Protein AF-A0A086L6U1-F1 (afdb_monomer_lite)

Structure (mmCIF, N/CA/C/O backbone):
data_AF-A0A086L6U1-F1
#
_entry.id   AF-A0A086L6U1-F1
#
loop_
_atom_site.group_PDB
_atom_site.id
_atom_site.type_symbol
_atom_site.label_atom_id
_atom_site.label_alt_id
_atom_site.label_comp_id
_atom_site.label_asym_id
_atom_site.label_entity_id
_atom_site.label_seq_id
_atom_site.pdbx_PDB_ins_code
_atom_site.Cartn_x
_atom_site.Cartn_y
_atom_site.Cartn_z
_atom_site.occupancy
_atom_site.B_iso_or_equiv
_atom_site.auth_seq_id
_atom_site.auth_comp_id
_atom_site.auth_asym_id
_atom_site.auth_atom_id
_atom_site.pdbx_PDB_model_num
ATOM 1 N N . MET A 1 1 ? 31.698 49.618 22.275 1.00 38.78 1 MET A N 1
ATOM 2 C CA . MET A 1 1 ? 30.997 48.489 22.922 1.00 38.78 1 MET A CA 1
ATOM 3 C C . MET A 1 1 ? 30.123 47.826 21.874 1.00 38.78 1 MET A C 1
ATOM 5 O O . MET A 1 1 ? 29.321 48.513 21.264 1.00 38.78 1 MET A O 1
ATOM 9 N N . GLY A 1 2 ? 30.351 46.544 21.606 1.00 38.41 2 GLY A N 1
ATOM 10 C CA . GLY A 1 2 ? 29.666 45.777 20.565 1.00 38.41 2 GLY A CA 1
ATOM 11 C C . GLY A 1 2 ? 30.247 44.368 20.535 1.00 38.41 2 GLY A C 1
ATOM 12 O O . GLY A 1 2 ? 31.171 44.083 19.782 1.00 38.41 2 GLY A O 1
ATOM 13 N N . SER A 1 3 ? 29.790 43.545 21.470 1.00 35.28 3 SER A N 1
ATOM 14 C CA . SER A 1 3 ? 30.219 42.175 21.739 1.00 35.28 3 SER A CA 1
ATOM 15 C C . SER A 1 3 ? 29.666 41.192 20.701 1.00 35.28 3 SER A C 1
ATOM 17 O O . SER A 1 3 ? 28.462 41.126 20.473 1.00 35.28 3 SER A O 1
ATOM 19 N N . ALA A 1 4 ? 30.554 40.383 20.118 1.00 45.59 4 ALA A N 1
ATOM 20 C CA . ALA A 1 4 ? 30.213 39.107 19.481 1.00 45.59 4 ALA A CA 1
ATOM 21 C C . ALA A 1 4 ? 29.999 38.021 20.570 1.00 45.59 4 ALA A C 1
ATOM 23 O O . ALA A 1 4 ? 30.433 38.226 21.708 1.00 45.59 4 ALA A O 1
ATOM 24 N N . PRO A 1 5 ? 29.390 36.854 20.259 1.00 47.00 5 PRO A N 1
ATOM 25 C CA . PRO A 1 5 ? 30.203 35.817 19.622 1.00 47.00 5 PRO A CA 1
ATOM 26 C C . PRO A 1 5 ? 29.467 34.943 18.589 1.00 47.00 5 PRO A C 1
ATOM 28 O O . PRO A 1 5 ? 28.533 34.200 18.889 1.00 47.00 5 PRO A O 1
ATOM 31 N N . ALA A 1 6 ? 30.025 34.919 17.379 1.00 50.59 6 ALA A N 1
ATOM 32 C CA . ALA A 1 6 ? 29.904 33.817 16.435 1.00 50.59 6 ALA A CA 1
ATOM 33 C C . ALA A 1 6 ? 30.872 32.691 16.848 1.00 50.59 6 ALA A C 1
ATOM 35 O O . ALA A 1 6 ? 32.023 32.663 16.421 1.00 50.59 6 ALA A O 1
ATOM 36 N N . ALA A 1 7 ? 30.435 31.775 17.715 1.00 48.81 7 ALA A N 1
ATOM 37 C CA . ALA A 1 7 ? 31.243 30.619 18.119 1.00 48.81 7 ALA A CA 1
ATOM 38 C C . ALA A 1 7 ? 30.378 29.469 18.660 1.00 48.81 7 ALA A C 1
ATOM 40 O O . ALA A 1 7 ? 30.454 29.119 19.833 1.00 48.81 7 ALA A O 1
ATOM 41 N N . ARG A 1 8 ? 29.531 28.858 17.821 1.00 43.22 8 ARG A N 1
ATOM 42 C CA . ARG A 1 8 ? 28.857 27.600 18.210 1.00 43.22 8 ARG A CA 1
ATOM 43 C C . ARG A 1 8 ? 28.633 26.578 17.099 1.00 43.22 8 ARG A C 1
ATOM 45 O O . ARG A 1 8 ? 27.903 25.621 17.304 1.00 43.22 8 ARG A O 1
ATOM 52 N N . ASN A 1 9 ? 29.300 26.727 15.951 1.00 47.03 9 ASN A N 1
ATOM 53 C CA . ASN A 1 9 ? 29.042 25.877 14.780 1.00 47.03 9 ASN A CA 1
ATOM 54 C C . ASN A 1 9 ? 30.293 25.204 14.176 1.00 47.03 9 ASN A C 1
ATOM 56 O O . ASN A 1 9 ? 30.369 24.964 12.973 1.00 47.03 9 ASN A O 1
ATOM 60 N N . ARG A 1 10 ? 31.302 24.897 15.008 1.00 44.00 10 ARG A N 1
ATOM 61 C CA . ARG A 1 10 ? 32.507 24.138 14.596 1.00 44.00 10 ARG A CA 1
ATOM 62 C C . ARG A 1 10 ? 32.692 22.782 15.284 1.00 44.00 10 ARG A C 1
ATOM 64 O O . ARG A 1 10 ? 33.536 22.013 14.840 1.00 44.00 10 ARG A O 1
ATOM 71 N N . GLN A 1 11 ? 31.890 22.441 16.295 1.00 46.06 11 GLN A N 1
ATOM 72 C CA . GLN A 1 11 ? 32.101 21.222 17.094 1.00 46.06 11 GLN A CA 1
ATOM 73 C C . GLN A 1 11 ? 31.169 20.046 16.755 1.00 46.06 11 GLN A C 1
ATOM 75 O O . GLN A 1 11 ? 31.460 18.927 17.154 1.00 46.06 11 GLN A O 1
ATOM 80 N N . GLN A 1 12 ? 30.122 20.242 15.942 1.00 45.00 12 GLN A N 1
ATOM 81 C CA . GLN A 1 12 ? 29.240 19.145 15.495 1.00 45.00 12 GLN A CA 1
ATOM 82 C C . GLN A 1 12 ? 29.609 18.542 14.125 1.00 45.00 12 GLN A C 1
ATOM 84 O O . GLN A 1 12 ? 29.098 17.490 13.756 1.00 45.00 12 GLN A O 1
ATOM 89 N N . ARG A 1 13 ? 30.558 19.133 13.383 1.00 45.78 13 ARG A N 1
ATOM 90 C CA . ARG A 1 13 ? 31.016 18.603 12.081 1.00 45.78 13 ARG A CA 1
ATOM 91 C C . ARG A 1 13 ? 32.178 17.599 12.161 1.00 45.78 13 ARG A C 1
ATOM 93 O O . ARG A 1 13 ? 32.505 16.991 11.147 1.00 45.78 13 ARG A O 1
ATOM 100 N N . SER A 1 14 ? 32.781 17.372 13.334 1.00 50.97 14 SER A N 1
ATOM 101 C CA . SER A 1 14 ? 33.908 16.427 13.479 1.00 50.97 14 SER A CA 1
ATOM 102 C C . SER A 1 14 ? 33.486 14.978 13.783 1.00 50.97 14 SER A C 1
ATOM 104 O O . SER A 1 14 ? 34.241 14.052 13.488 1.00 50.97 14 SER A O 1
ATOM 106 N N . GLY A 1 15 ? 32.273 14.755 14.306 1.00 48.47 15 GLY A N 1
ATOM 107 C CA . GLY A 1 15 ? 31.761 13.412 14.624 1.00 48.47 15 GLY A CA 1
ATOM 108 C C . GLY A 1 15 ? 31.378 12.592 13.387 1.00 48.47 15 GLY A C 1
ATOM 109 O O . GLY A 1 15 ? 31.738 11.421 13.275 1.00 48.47 15 GLY A O 1
ATOM 110 N N . LEU A 1 16 ? 30.734 13.227 12.404 1.00 50.91 16 LEU A N 1
ATOM 111 C CA . LEU A 1 16 ? 30.276 12.559 11.177 1.00 50.91 16 LEU A CA 1
ATOM 112 C C . LEU A 1 16 ? 31.431 12.184 10.230 1.00 50.91 16 LEU A C 1
ATOM 114 O O . LEU A 1 16 ? 31.375 11.151 9.564 1.00 50.91 16 LEU A O 1
ATOM 118 N N . PHE A 1 17 ? 32.532 12.944 10.235 1.00 50.84 17 PHE A N 1
ATOM 119 C CA . PHE A 1 17 ? 33.735 12.602 9.463 1.00 50.84 17 PHE A CA 1
ATOM 120 C C . PHE A 1 17 ? 34.507 11.409 10.057 1.00 50.84 17 PHE A C 1
ATOM 122 O O . PHE A 1 17 ? 35.108 10.629 9.315 1.00 50.84 17 PHE A O 1
ATOM 129 N N . ARG A 1 18 ? 34.457 11.207 11.386 1.00 51.25 18 ARG A N 1
ATOM 130 C CA . ARG A 1 18 ? 35.065 10.035 12.043 1.00 51.25 18 ARG A CA 1
ATOM 131 C C . ARG A 1 18 ? 34.308 8.736 11.757 1.00 51.25 18 ARG A C 1
ATOM 133 O O . ARG A 1 18 ? 34.959 7.717 11.547 1.00 51.25 18 ARG A O 1
ATOM 140 N N . LEU A 1 19 ? 32.974 8.766 11.674 1.00 49.00 19 LEU A N 1
ATOM 141 C CA . LEU A 1 19 ? 32.185 7.582 11.298 1.00 49.00 19 LEU A CA 1
ATOM 142 C C . LEU A 1 19 ? 32.405 7.178 9.828 1.00 49.00 19 LEU A C 1
ATOM 144 O O . LEU A 1 19 ? 32.509 5.989 9.521 1.00 49.00 19 LEU A O 1
ATOM 148 N N . TYR A 1 20 ? 32.545 8.157 8.927 1.00 47.59 20 TYR A N 1
ATOM 149 C CA . TYR A 1 20 ? 32.803 7.902 7.506 1.00 47.59 20 TYR A CA 1
ATOM 150 C C . TYR A 1 20 ? 34.183 7.263 7.262 1.00 47.59 20 TYR A C 1
ATOM 152 O O . TYR A 1 20 ? 34.308 6.301 6.502 1.00 47.59 20 TYR A O 1
ATOM 160 N N . LEU A 1 21 ? 35.221 7.722 7.972 1.00 49.84 21 LEU A N 1
ATOM 161 C CA . LEU A 1 21 ? 36.569 7.146 7.874 1.00 49.84 21 LEU A CA 1
ATOM 162 C C . LEU A 1 21 ? 36.713 5.783 8.578 1.00 49.84 21 LEU A C 1
ATOM 164 O O . LEU A 1 21 ? 37.594 5.004 8.212 1.00 49.84 21 LEU A O 1
ATOM 168 N N . PHE A 1 22 ? 35.837 5.451 9.533 1.00 44.38 22 PHE A N 1
ATOM 169 C CA . PHE A 1 22 ? 35.807 4.128 10.167 1.00 44.38 22 PHE A CA 1
ATOM 170 C C . PHE A 1 22 ? 35.193 3.055 9.245 1.00 44.38 22 PHE A C 1
ATOM 172 O O . PHE A 1 22 ? 35.731 1.951 9.158 1.00 44.38 22 PHE A O 1
ATOM 179 N N . LYS A 1 23 ? 34.156 3.393 8.456 1.00 47.53 23 LYS A N 1
ATOM 180 C CA . LYS A 1 23 ? 33.558 2.474 7.459 1.00 47.53 23 LYS A CA 1
ATOM 181 C C . LYS A 1 23 ? 34.470 2.167 6.257 1.00 47.53 23 LYS A C 1
ATOM 183 O O . LYS A 1 23 ? 34.372 1.091 5.676 1.00 47.53 23 LYS A O 1
ATOM 188 N N . GLN A 1 24 ? 35.393 3.062 5.898 1.00 42.75 24 GLN A N 1
ATOM 189 C CA . GLN A 1 24 ? 36.320 2.859 4.767 1.00 42.75 24 GLN A CA 1
ATOM 190 C C . GLN A 1 24 ? 37.574 2.031 5.132 1.00 42.75 24 GLN A C 1
ATOM 192 O O . GLN A 1 24 ? 38.223 1.469 4.249 1.00 42.75 24 GLN A O 1
ATOM 197 N N . ARG A 1 25 ? 37.923 1.902 6.424 1.00 43.50 25 ARG A N 1
ATOM 198 C CA . ARG A 1 25 ? 39.125 1.169 6.879 1.00 43.50 25 ARG A CA 1
ATOM 199 C C . ARG A 1 25 ? 38.908 -0.333 7.107 1.00 43.50 25 ARG A C 1
ATOM 201 O O . ARG A 1 25 ? 39.871 -1.089 7.030 1.00 43.50 25 ARG A O 1
ATOM 208 N N . THR A 1 26 ? 37.672 -0.789 7.308 1.00 39.59 26 THR A N 1
ATOM 209 C CA . THR A 1 26 ? 37.346 -2.218 7.502 1.00 39.59 26 THR A CA 1
ATOM 210 C C . THR A 1 26 ? 37.184 -3.002 6.194 1.00 39.59 26 THR A C 1
ATOM 212 O O . THR A 1 26 ? 37.216 -4.229 6.212 1.00 39.59 26 THR A O 1
ATOM 215 N N . SER A 1 27 ? 37.106 -2.322 5.045 1.00 39.38 27 SER A N 1
ATOM 216 C CA . SER A 1 27 ? 36.926 -2.966 3.730 1.00 39.38 27 SER A CA 1
ATOM 217 C C . SER A 1 27 ? 38.240 -3.336 3.020 1.00 39.38 27 SER A C 1
ATOM 219 O O . SER A 1 27 ? 38.219 -4.066 2.036 1.00 39.38 27 SER A O 1
ATOM 221 N N . ARG A 1 28 ? 39.402 -2.873 3.509 1.00 44.06 28 ARG A N 1
ATOM 222 C CA . ARG A 1 28 ? 40.721 -3.132 2.883 1.00 44.06 28 ARG A CA 1
ATOM 223 C C . ARG A 1 28 ? 41.607 -4.144 3.619 1.00 44.06 28 ARG A C 1
ATOM 225 O O . ARG A 1 28 ? 42.691 -4.444 3.139 1.00 44.06 28 ARG A O 1
ATOM 232 N N . LEU A 1 29 ? 41.156 -4.706 4.742 1.00 38.97 29 LEU A N 1
ATOM 233 C CA . LEU A 1 29 ? 41.945 -5.644 5.562 1.00 38.97 29 LEU A CA 1
ATOM 234 C C . LEU A 1 29 ? 41.568 -7.128 5.389 1.00 38.97 29 LEU A C 1
ATOM 236 O O . LEU A 1 29 ? 42.113 -7.976 6.087 1.00 38.97 29 LEU A O 1
ATOM 240 N N . ARG A 1 30 ? 40.680 -7.473 4.446 1.00 44.00 30 ARG A N 1
ATOM 241 C CA . ARG A 1 30 ? 40.236 -8.866 4.212 1.00 44.00 30 ARG A CA 1
ATOM 242 C C . ARG A 1 30 ? 40.751 -9.528 2.932 1.00 44.00 30 ARG A C 1
ATOM 244 O O . ARG A 1 30 ? 40.331 -10.635 2.619 1.00 44.00 30 ARG A O 1
ATOM 251 N N . VAL A 1 31 ? 41.686 -8.906 2.215 1.00 42.50 31 VAL A N 1
ATOM 252 C CA . VAL A 1 31 ? 42.262 -9.479 0.986 1.00 42.50 31 VAL A CA 1
ATOM 253 C C . VAL A 1 31 ? 43.783 -9.436 1.064 1.00 42.50 31 VAL A C 1
ATOM 255 O O . VAL A 1 31 ? 44.402 -8.618 0.397 1.00 42.50 31 VAL A O 1
ATOM 258 N N . SER A 1 32 ? 44.404 -10.247 1.929 1.00 40.59 32 SER A N 1
ATOM 259 C CA . SER A 1 32 ? 45.876 -10.426 1.925 1.00 40.59 32 SER A CA 1
ATOM 260 C C . SER A 1 32 ? 46.415 -11.685 2.619 1.00 40.59 32 SER A C 1
ATOM 262 O O . SER A 1 32 ? 47.628 -11.856 2.657 1.00 40.59 32 SER A O 1
ATOM 264 N N . ILE A 1 33 ? 45.594 -12.603 3.135 1.00 42.25 33 ILE A N 1
ATOM 265 C CA . ILE A 1 33 ? 46.123 -13.825 3.760 1.00 42.25 33 ILE A CA 1
ATOM 266 C C . ILE A 1 33 ? 45.464 -15.029 3.107 1.00 42.25 33 ILE A C 1
ATOM 268 O O . ILE A 1 33 ? 44.288 -15.277 3.343 1.00 42.25 33 ILE A O 1
ATOM 272 N N . LEU A 1 34 ? 46.238 -15.699 2.246 1.00 33.62 34 LEU A N 1
ATOM 273 C CA . LEU A 1 34 ? 46.259 -17.139 1.935 1.00 33.62 34 LEU A CA 1
ATOM 274 C C . LEU A 1 34 ? 46.782 -17.343 0.503 1.00 33.62 34 LEU A C 1
ATOM 276 O O . LEU A 1 34 ? 46.048 -17.651 -0.433 1.00 33.62 34 LEU A O 1
ATOM 280 N N . LYS A 1 35 ? 48.096 -17.186 0.333 1.00 43.28 35 LYS A N 1
ATOM 281 C CA . LYS A 1 35 ? 48.853 -17.943 -0.666 1.00 43.28 35 LYS A CA 1
ATOM 282 C C . LYS A 1 35 ? 49.906 -18.757 0.087 1.00 43.28 35 LYS A C 1
ATOM 284 O O . LYS A 1 35 ? 50.534 -18.228 0.993 1.00 43.28 35 LYS A O 1
ATOM 289 N N . THR A 1 36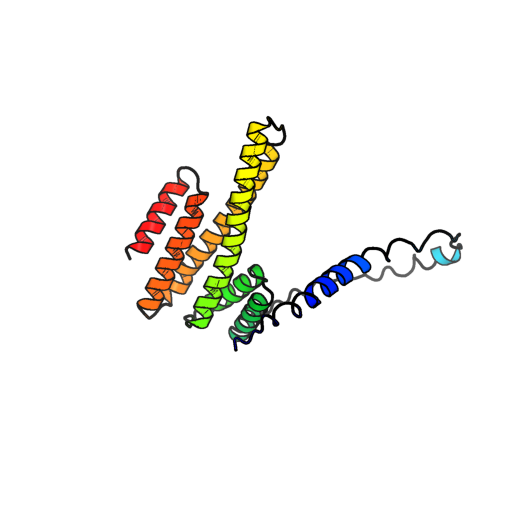 ? 50.045 -20.010 -0.355 1.00 39.94 36 THR A N 1
ATOM 290 C CA . THR A 1 36 ? 51.044 -21.051 -0.033 1.00 39.94 36 THR A CA 1
ATOM 291 C C . THR A 1 36 ? 50.864 -21.873 1.250 1.00 39.94 36 THR A C 1
ATOM 293 O O . THR A 1 36 ? 51.212 -21.410 2.329 1.00 39.94 36 THR A O 1
ATOM 296 N N . ALA A 1 37 ? 50.430 -23.135 1.095 1.00 37.69 37 ALA A N 1
ATOM 297 C CA . ALA A 1 37 ? 51.108 -24.341 1.611 1.00 37.69 37 ALA A CA 1
ATOM 298 C C . ALA A 1 37 ? 50.384 -25.642 1.154 1.00 37.69 37 ALA A C 1
ATOM 300 O O . ALA A 1 37 ? 49.215 -25.566 0.777 1.00 37.69 37 ALA A O 1
ATOM 301 N N . PRO A 1 38 ? 51.067 -26.810 1.119 1.00 44.12 38 PRO A N 1
ATOM 302 C CA . PRO A 1 38 ? 50.791 -27.908 0.185 1.00 44.12 38 PRO A CA 1
ATOM 303 C C . PRO A 1 38 ? 50.275 -29.226 0.816 1.00 44.12 38 PRO A C 1
ATOM 305 O O . PRO A 1 38 ? 50.369 -29.434 2.017 1.00 44.12 38 PRO A O 1
ATOM 308 N N . VAL A 1 39 ? 49.798 -30.124 -0.065 1.00 42.91 39 VAL A N 1
ATOM 309 C CA . VAL A 1 39 ? 49.656 -31.598 0.057 1.00 42.91 39 VAL A CA 1
ATOM 310 C C . VAL A 1 39 ? 48.899 -32.124 1.288 1.00 42.91 39 VAL A C 1
ATOM 312 O O . VAL A 1 39 ? 49.471 -32.398 2.338 1.00 42.91 39 VAL A O 1
ATOM 315 N N . THR A 1 40 ? 47.606 -32.403 1.106 1.00 47.47 40 THR A N 1
ATOM 316 C CA . THR A 1 40 ? 46.829 -33.224 2.042 1.00 47.47 40 THR A CA 1
ATOM 317 C C . THR A 1 40 ? 47.183 -34.701 1.861 1.00 47.47 40 THR A C 1
ATOM 319 O O . THR A 1 40 ? 47.075 -35.283 0.777 1.00 47.47 40 THR A O 1
ATOM 322 N N . SER A 1 41 ? 47.681 -35.301 2.940 1.00 49.75 41 SER A N 1
ATOM 323 C CA . SER A 1 41 ? 48.091 -36.700 3.000 1.00 49.75 41 SER A CA 1
ATOM 324 C C . SER A 1 41 ? 46.886 -37.646 2.898 1.00 49.75 41 SER A C 1
ATOM 326 O O . SER A 1 41 ? 45.752 -37.313 3.247 1.00 49.75 41 SER A O 1
ATOM 328 N N . ARG A 1 42 ? 47.141 -38.869 2.421 1.00 45.75 42 ARG A N 1
ATOM 329 C CA . ARG A 1 42 ? 46.162 -39.946 2.168 1.00 45.75 42 ARG A CA 1
ATOM 330 C C . ARG A 1 42 ? 45.296 -40.320 3.388 1.00 45.75 42 ARG A C 1
ATOM 332 O O . ARG A 1 42 ? 44.264 -40.958 3.207 1.00 45.75 42 ARG A O 1
ATOM 339 N N . LEU A 1 43 ? 45.672 -39.882 4.591 1.00 45.19 43 LEU A N 1
ATOM 340 C CA . LEU A 1 43 ? 44.937 -40.098 5.840 1.00 45.19 43 LEU A CA 1
ATOM 341 C C . LEU A 1 43 ? 43.732 -39.150 6.013 1.00 45.19 43 LEU A C 1
ATOM 343 O O . LEU A 1 43 ? 42.754 -39.535 6.645 1.00 45.19 43 LEU A O 1
ATOM 347 N N . GLU A 1 44 ? 43.713 -37.968 5.381 1.00 44.06 44 GLU A N 1
ATOM 348 C CA . GLU A 1 44 ? 42.554 -37.053 5.452 1.00 44.06 44 GLU A CA 1
ATOM 349 C C . GLU A 1 44 ? 41.400 -37.455 4.519 1.00 44.06 44 GLU A C 1
ATOM 351 O O . GLU A 1 44 ? 40.260 -37.029 4.713 1.00 44.06 44 GLU A O 1
ATOM 356 N N . ARG A 1 45 ? 41.661 -38.309 3.516 1.00 46.62 45 ARG A N 1
ATOM 357 C CA . ARG A 1 45 ? 40.606 -38.848 2.639 1.00 46.62 45 ARG A CA 1
ATOM 358 C C . ARG A 1 45 ? 39.754 -39.904 3.345 1.00 46.62 45 ARG A C 1
ATOM 360 O O . ARG A 1 45 ? 38.550 -39.932 3.127 1.00 46.62 45 ARG A O 1
ATOM 367 N N . GLN A 1 46 ? 40.336 -40.694 4.249 1.00 41.91 46 GLN A N 1
ATOM 368 C CA . GLN A 1 46 ? 39.593 -41.720 4.994 1.00 41.91 46 GLN A CA 1
ATOM 369 C C . GLN A 1 46 ? 38.707 -41.150 6.114 1.00 41.91 46 GLN A C 1
ATOM 371 O O . GLN A 1 46 ? 37.768 -41.815 6.539 1.00 41.91 46 GLN A O 1
ATOM 376 N N . ALA A 1 47 ? 38.918 -39.900 6.538 1.00 42.44 47 ALA A N 1
ATOM 377 C CA . ALA A 1 47 ? 38.041 -39.229 7.502 1.00 42.44 47 ALA A CA 1
ATOM 378 C C . ALA A 1 47 ? 36.764 -38.627 6.872 1.00 42.44 47 ALA A C 1
ATOM 380 O O . ALA A 1 47 ? 35.868 -38.202 7.598 1.00 42.44 47 ALA A O 1
ATOM 381 N N . ARG A 1 48 ? 36.656 -38.583 5.532 1.00 46.22 48 ARG A N 1
ATOM 382 C CA . ARG A 1 48 ? 35.512 -37.977 4.819 1.00 46.22 48 ARG A CA 1
ATOM 383 C C . ARG A 1 48 ? 34.414 -38.959 4.407 1.00 46.22 48 ARG A C 1
ATOM 385 O O . ARG A 1 48 ? 33.327 -38.512 4.065 1.00 46.22 48 ARG A O 1
ATOM 392 N N . GLU A 1 49 ? 34.648 -40.267 4.485 1.00 46.69 49 GLU A N 1
ATOM 393 C CA . GLU A 1 49 ? 33.672 -41.282 4.044 1.00 46.69 49 GLU A CA 1
ATOM 394 C C . GLU A 1 49 ? 32.851 -41.900 5.194 1.00 46.69 49 GLU A C 1
ATOM 396 O O . GLU A 1 49 ? 31.947 -42.694 4.953 1.00 46.69 49 GLU A O 1
ATOM 401 N N . GLY A 1 50 ? 33.093 -41.498 6.447 1.00 43.78 50 GLY A N 1
ATOM 402 C CA . GLY A 1 50 ? 32.473 -42.112 7.630 1.00 43.78 50 GLY A CA 1
ATOM 403 C C . GLY A 1 50 ? 31.406 -41.299 8.369 1.00 43.78 50 GLY A C 1
ATOM 404 O O . GLY A 1 50 ? 30.959 -41.744 9.422 1.00 43.78 50 GLY A O 1
ATOM 405 N N . ASN A 1 51 ? 30.995 -40.116 7.893 1.00 44.25 51 ASN A N 1
ATOM 406 C CA . ASN A 1 51 ? 30.047 -39.281 8.646 1.00 44.25 51 ASN A CA 1
ATOM 407 C C . ASN A 1 51 ? 29.015 -38.571 7.759 1.00 44.25 51 ASN A C 1
ATOM 409 O O . ASN A 1 51 ? 28.845 -37.357 7.817 1.00 44.25 51 ASN A O 1
ATOM 413 N N . SER A 1 52 ? 28.272 -39.354 6.971 1.00 41.44 52 SER A N 1
ATOM 414 C CA . SER A 1 52 ? 26.999 -38.926 6.366 1.00 41.44 52 SER A CA 1
ATOM 415 C C . SER A 1 52 ? 25.870 -38.920 7.406 1.00 41.44 52 SER A C 1
ATOM 417 O O . SER A 1 52 ? 24.816 -39.523 7.212 1.00 41.44 52 SER A O 1
ATOM 419 N N . ARG A 1 53 ? 26.088 -38.252 8.543 1.00 44.59 53 ARG A N 1
ATOM 420 C CA . ARG A 1 53 ? 25.004 -37.856 9.442 1.00 44.59 53 ARG A CA 1
ATOM 421 C C . ARG A 1 53 ? 24.554 -36.474 9.001 1.00 44.59 53 ARG A C 1
ATOM 423 O O . ARG A 1 53 ? 25.303 -35.513 9.121 1.00 44.59 53 ARG A O 1
ATOM 430 N N . GLN A 1 54 ? 23.363 -36.452 8.408 1.00 42.03 54 GLN A N 1
ATOM 431 C CA . GLN A 1 54 ? 22.556 -35.295 8.026 1.00 42.03 54 GLN A CA 1
ATOM 432 C C . GLN A 1 54 ? 23.035 -33.980 8.656 1.00 42.03 54 GLN A C 1
ATOM 434 O O . GLN A 1 54 ? 22.745 -33.687 9.815 1.00 42.03 54 GLN A O 1
ATOM 439 N N . ILE A 1 55 ? 23.710 -33.152 7.858 1.00 42.06 55 ILE A N 1
ATOM 440 C CA . ILE A 1 55 ? 23.741 -31.715 8.115 1.00 42.06 55 ILE A CA 1
ATOM 441 C C . ILE A 1 55 ? 22.328 -31.239 7.787 1.00 42.06 55 ILE A C 1
ATOM 443 O O . ILE A 1 55 ? 21.983 -30.987 6.632 1.00 42.06 55 ILE A O 1
ATOM 447 N N . SER A 1 56 ? 21.477 -31.250 8.813 1.00 39.62 56 SER A N 1
ATOM 448 C CA . SER A 1 56 ? 20.176 -30.599 8.801 1.00 39.62 56 SER A CA 1
ATOM 449 C C . SER A 1 56 ? 20.368 -29.189 8.264 1.00 39.62 56 SER A C 1
ATOM 451 O O . SER A 1 56 ? 21.188 -28.432 8.784 1.00 39.62 56 SER A O 1
ATOM 453 N N . LYS A 1 57 ? 19.621 -28.853 7.211 1.00 44.00 57 LYS A N 1
ATOM 454 C CA . LYS A 1 57 ? 19.464 -27.484 6.728 1.00 44.00 57 LYS A CA 1
ATOM 455 C C . LYS A 1 57 ? 19.222 -26.599 7.953 1.00 44.00 57 LYS A C 1
ATOM 457 O O . LYS A 1 57 ? 18.343 -26.910 8.757 1.00 44.00 57 LYS A O 1
ATOM 462 N N . HIS A 1 58 ? 20.011 -25.541 8.121 1.00 39.62 58 HIS A N 1
ATOM 463 C CA . HIS A 1 58 ? 19.616 -24.442 8.992 1.00 39.62 58 HIS A CA 1
ATOM 464 C C . HIS A 1 58 ? 18.366 -23.835 8.362 1.00 39.62 58 HIS A C 1
ATOM 466 O O . HIS A 1 58 ? 18.440 -23.027 7.444 1.00 39.62 58 HIS A O 1
ATOM 472 N N . GLN A 1 59 ? 17.224 -24.354 8.788 1.00 42.72 59 GLN A N 1
ATOM 473 C CA . GLN A 1 59 ? 15.927 -23.751 8.602 1.00 42.72 59 GLN A CA 1
ATOM 474 C C . GLN A 1 59 ? 16.002 -22.456 9.412 1.00 42.72 59 GLN A C 1
ATOM 476 O O . GLN A 1 59 ? 16.231 -22.506 10.624 1.00 42.72 59 GLN A O 1
ATOM 481 N N . GLU A 1 60 ? 15.937 -21.303 8.742 1.00 45.78 60 GLU A N 1
ATOM 482 C CA . GLU A 1 60 ? 15.589 -20.070 9.446 1.00 45.78 60 GLU A CA 1
ATOM 483 C C . GLU A 1 60 ? 14.341 -20.386 10.275 1.00 45.78 60 GLU A C 1
ATOM 485 O O . GLU A 1 60 ? 13.460 -21.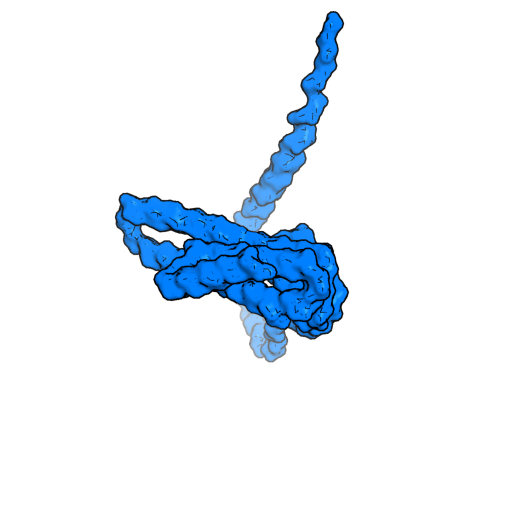096 9.774 1.00 45.78 60 GLU A O 1
ATOM 490 N N . PRO A 1 61 ? 14.285 -19.987 11.554 1.00 41.56 61 PRO A N 1
ATOM 491 C CA . PRO A 1 61 ? 13.113 -20.275 12.349 1.00 41.56 61 PRO A CA 1
ATOM 492 C C . PRO A 1 61 ? 11.943 -19.533 11.702 1.00 41.56 61 PRO A C 1
ATOM 494 O O . PRO A 1 61 ? 11.839 -18.312 11.808 1.00 41.56 61 PRO A O 1
ATOM 497 N N . GLU A 1 62 ? 11.074 -20.270 11.013 1.00 50.19 62 GLU A N 1
ATOM 498 C CA . GLU A 1 62 ? 9.718 -19.817 10.750 1.00 50.19 62 GLU A CA 1
ATOM 499 C C . GLU A 1 62 ? 9.047 -19.741 12.114 1.00 50.19 62 GLU A C 1
ATOM 501 O O . GLU A 1 62 ? 8.583 -20.730 12.679 1.00 50.19 62 GLU A O 1
ATOM 506 N N . ILE A 1 63 ? 9.112 -18.551 12.698 1.00 50.47 63 ILE A N 1
ATOM 507 C CA . ILE A 1 63 ? 8.385 -18.222 13.904 1.00 50.47 63 ILE A CA 1
ATOM 508 C C . ILE A 1 63 ? 6.913 -18.115 13.494 1.00 50.47 63 ILE A C 1
ATOM 510 O O . ILE A 1 63 ? 6.406 -17.033 13.192 1.00 50.47 63 ILE A O 1
ATOM 514 N N . ASP A 1 64 ? 6.233 -19.258 13.456 1.00 45.03 64 ASP A N 1
ATOM 515 C CA . ASP A 1 64 ? 4.777 -19.308 13.450 1.00 45.03 64 ASP A CA 1
ATOM 516 C C . ASP A 1 64 ? 4.277 -19.025 14.868 1.00 45.03 64 ASP A C 1
ATOM 518 O O . ASP A 1 64 ? 3.922 -19.911 15.642 1.00 45.03 64 ASP A O 1
ATOM 522 N N . PHE A 1 65 ? 4.327 -17.749 15.241 1.00 45.84 65 PHE A N 1
ATOM 523 C CA . PHE A 1 65 ? 3.427 -17.242 16.254 1.00 45.84 65 PHE A CA 1
ATOM 524 C C . PHE A 1 65 ? 2.214 -16.678 15.515 1.00 45.84 65 PHE A C 1
ATOM 526 O O . PHE A 1 65 ? 2.290 -15.634 14.845 1.00 45.84 65 PHE A O 1
ATOM 533 N N . THR A 1 66 ? 1.046 -17.263 15.757 1.00 55.22 66 THR A N 1
ATOM 534 C CA . THR A 1 66 ? -0.140 -16.430 15.959 1.00 55.22 66 THR A CA 1
ATOM 535 C C . THR A 1 66 ? 0.140 -15.552 17.182 1.00 55.22 66 THR A C 1
ATOM 537 O O . THR A 1 66 ? -0.239 -15.889 18.301 1.00 55.22 66 THR A O 1
ATOM 540 N N . MET A 1 67 ? 0.923 -14.487 16.976 1.00 66.75 67 MET A N 1
ATOM 541 C CA . MET A 1 67 ? 1.315 -13.538 18.013 1.00 66.75 67 MET A CA 1
ATOM 542 C C . MET A 1 67 ? 0.060 -12.874 18.548 1.00 66.75 67 MET A C 1
ATOM 544 O O . MET A 1 67 ? -0.847 -12.539 17.775 1.00 66.75 67 MET A O 1
ATOM 548 N N . ALA A 1 68 ? 0.022 -12.650 19.857 1.00 86.38 68 ALA A N 1
ATOM 549 C CA . ALA A 1 68 ? -1.034 -11.844 20.443 1.00 86.38 68 ALA A CA 1
ATOM 550 C C . ALA A 1 68 ? -1.026 -10.442 19.805 1.00 86.38 68 ALA A C 1
ATOM 552 O O . ALA A 1 68 ? -0.007 -9.958 19.304 1.00 86.38 68 ALA A O 1
ATOM 553 N N . ARG A 1 69 ? -2.173 -9.756 19.806 1.00 91.88 69 ARG A N 1
ATOM 554 C CA . ARG A 1 69 ? -2.298 -8.403 19.234 1.00 91.88 69 ARG A CA 1
ATOM 555 C C . ARG A 1 69 ? -1.226 -7.444 19.775 1.00 91.88 69 ARG A C 1
ATOM 557 O O . ARG A 1 69 ? -0.631 -6.695 19.008 1.00 91.88 69 ARG A O 1
ATOM 564 N N . GLU A 1 70 ? -0.951 -7.514 21.076 1.00 92.12 70 GLU A N 1
ATOM 565 C CA . GLU A 1 70 ? 0.055 -6.689 21.757 1.00 92.12 70 GLU A CA 1
ATOM 566 C C . GLU A 1 70 ? 1.487 -6.981 21.287 1.00 92.12 70 GLU A C 1
ATOM 568 O O . GLU A 1 70 ? 2.269 -6.054 21.082 1.00 92.12 70 GLU A O 1
ATOM 573 N N . GLU A 1 71 ? 1.824 -8.248 21.041 1.00 94.38 71 GLU A N 1
ATOM 574 C CA . GLU A 1 71 ? 3.133 -8.648 20.511 1.00 94.38 71 GLU A CA 1
ATOM 575 C C . GLU A 1 71 ? 3.323 -8.140 19.076 1.00 94.38 71 GLU A C 1
ATOM 577 O O . GLU A 1 71 ? 4.377 -7.595 18.750 1.00 94.38 71 GLU A O 1
ATOM 582 N N . ASN A 1 72 ? 2.287 -8.231 18.231 1.00 95.69 72 ASN A N 1
ATOM 583 C CA . ASN A 1 72 ? 2.328 -7.639 16.890 1.00 95.69 72 ASN A CA 1
ATOM 584 C C . ASN A 1 72 ? 2.529 -6.118 16.955 1.00 95.69 72 ASN A C 1
ATOM 586 O O . ASN A 1 72 ? 3.306 -5.578 16.174 1.00 95.69 72 ASN A O 1
ATOM 590 N N . LEU A 1 73 ? 1.890 -5.420 17.898 1.00 96.50 73 LEU A N 1
ATOM 591 C CA . LEU A 1 73 ? 2.089 -3.979 18.080 1.00 96.50 73 LEU A CA 1
ATOM 592 C C . LEU A 1 73 ? 3.496 -3.627 18.557 1.00 96.50 73 LEU A C 1
ATOM 594 O O . LEU A 1 73 ? 4.076 -2.653 18.078 1.00 96.50 73 LEU A O 1
ATOM 598 N N . TYR A 1 74 ? 4.062 -4.411 19.473 1.00 96.75 74 TYR A N 1
ATOM 599 C CA . TYR A 1 74 ? 5.448 -4.236 19.895 1.00 96.75 74 TYR A CA 1
ATOM 600 C C . TYR A 1 74 ? 6.409 -4.403 18.710 1.00 96.75 74 TYR A C 1
ATOM 602 O O . TYR A 1 74 ? 7.262 -3.547 18.469 1.00 96.75 74 TYR A O 1
ATOM 610 N N . MET A 1 75 ? 6.219 -5.462 17.921 1.00 97.81 75 MET A N 1
ATOM 611 C CA . MET A 1 75 ? 7.032 -5.729 16.736 1.00 97.81 75 MET A CA 1
ATOM 612 C C . MET A 1 75 ? 6.856 -4.663 15.648 1.00 97.81 75 MET A C 1
ATOM 614 O O . MET A 1 75 ? 7.837 -4.265 15.024 1.00 97.81 75 MET A O 1
ATOM 618 N N . ALA A 1 76 ? 5.640 -4.145 15.457 1.00 98.00 76 ALA A N 1
ATOM 619 C CA . ALA A 1 76 ? 5.361 -3.035 14.551 1.00 98.00 76 ALA A CA 1
ATOM 620 C C . ALA A 1 76 ? 6.154 -1.776 14.942 1.00 98.00 76 ALA A C 1
ATOM 622 O O . ALA A 1 76 ? 6.828 -1.190 14.099 1.00 98.00 76 ALA A O 1
ATOM 623 N N . ARG A 1 77 ? 6.156 -1.397 16.225 1.00 97.81 77 ARG A N 1
ATOM 624 C CA . ARG A 1 77 ? 6.931 -0.244 16.721 1.00 97.81 77 ARG A CA 1
ATOM 625 C C . ARG A 1 77 ? 8.433 -0.435 16.525 1.00 97.81 77 ARG A C 1
ATOM 627 O O . ARG A 1 77 ? 9.105 0.464 16.035 1.00 97.81 77 ARG A O 1
ATOM 634 N N . LEU A 1 78 ? 8.954 -1.626 16.820 1.00 98.19 78 LEU A N 1
ATOM 635 C CA . LEU A 1 78 ? 10.365 -1.936 16.578 1.00 98.19 78 LEU A CA 1
ATOM 636 C C . LEU A 1 78 ? 10.722 -1.847 15.083 1.00 98.19 78 LEU A C 1
ATOM 638 O O . LEU A 1 78 ? 11.790 -1.351 14.717 1.00 98.19 78 LEU A O 1
ATOM 642 N N . ALA A 1 79 ? 9.830 -2.312 14.208 1.00 98.19 79 ALA A N 1
ATOM 643 C CA . ALA A 1 79 ? 10.003 -2.208 12.765 1.00 98.19 79 ALA A CA 1
ATOM 644 C C . ALA A 1 79 ? 9.968 -0.746 12.281 1.00 98.19 79 ALA A C 1
ATOM 646 O O . ALA A 1 79 ? 10.761 -0.379 11.416 1.00 98.19 79 ALA A O 1
ATOM 647 N N . GLU A 1 80 ? 9.118 0.106 12.862 1.00 98.00 80 GLU A N 1
ATOM 648 C CA . GLU A 1 80 ? 9.121 1.553 12.605 1.00 98.00 80 GLU A CA 1
ATOM 649 C C . GLU A 1 80 ? 10.455 2.196 13.018 1.00 98.00 80 GLU A C 1
ATOM 651 O O . GLU A 1 80 ? 11.084 2.870 12.202 1.00 98.00 80 GLU A O 1
ATOM 656 N N . GLU A 1 81 ? 10.920 1.944 14.247 1.00 97.69 81 GLU A N 1
ATOM 657 C CA . GLU A 1 81 ? 12.173 2.496 14.789 1.00 97.69 81 GLU A CA 1
ATOM 658 C C . GLU A 1 81 ? 13.414 2.073 13.991 1.00 97.69 81 GLU A C 1
ATOM 660 O O . GLU A 1 81 ? 14.426 2.776 13.971 1.00 97.69 81 GLU A O 1
ATOM 665 N N . THR A 1 82 ? 13.342 0.919 13.329 1.00 97.75 82 THR A N 1
ATOM 666 C CA . THR A 1 82 ? 14.419 0.372 12.494 1.00 97.75 82 THR A CA 1
ATOM 667 C C . THR A 1 82 ? 14.211 0.610 10.997 1.00 97.75 82 THR A C 1
ATOM 669 O O . THR A 1 82 ? 14.970 0.076 10.187 1.00 97.75 82 THR A O 1
ATOM 672 N N . GLU A 1 83 ? 13.215 1.423 10.624 1.00 97.19 83 GLU A N 1
ATOM 673 C CA . GLU A 1 83 ? 12.872 1.788 9.240 1.00 97.19 83 GLU A CA 1
ATOM 674 C C . GLU A 1 83 ? 12.562 0.576 8.335 1.00 97.19 83 GLU A C 1
ATOM 676 O O . GLU A 1 83 ? 12.693 0.623 7.108 1.00 97.19 83 GLU A O 1
ATOM 681 N N . ARG A 1 84 ? 12.114 -0.535 8.928 1.00 98.06 84 ARG A N 1
ATOM 682 C CA . ARG A 1 84 ? 11.714 -1.757 8.224 1.00 98.06 84 ARG A CA 1
ATOM 683 C C . ARG A 1 84 ? 10.220 -1.741 7.923 1.00 98.06 84 ARG A C 1
ATOM 685 O O . ARG A 1 84 ? 9.434 -2.482 8.505 1.00 98.06 84 ARG A O 1
ATOM 692 N N . TYR A 1 85 ? 9.817 -0.879 6.992 1.00 98.00 85 TYR A N 1
ATOM 693 C CA . TYR A 1 85 ? 8.397 -0.609 6.731 1.00 98.00 85 TYR A CA 1
ATOM 694 C C . TYR A 1 85 ? 7.600 -1.816 6.209 1.00 98.00 85 TYR A C 1
ATOM 696 O O . TYR A 1 85 ? 6.412 -1.918 6.503 1.00 98.00 85 TYR A O 1
ATOM 704 N N . GLU A 1 86 ? 8.240 -2.739 5.484 1.00 96.50 86 GLU A N 1
ATOM 705 C CA . GLU A 1 86 ? 7.623 -4.004 5.047 1.00 96.50 86 GLU A CA 1
ATOM 706 C C . GLU A 1 86 ? 7.220 -4.874 6.250 1.00 96.50 86 GLU A C 1
ATOM 708 O O . GLU A 1 86 ? 6.088 -5.355 6.316 1.00 96.50 86 GLU A O 1
ATOM 713 N N . ASP A 1 87 ? 8.108 -4.994 7.243 1.00 97.44 87 ASP A N 1
ATOM 714 C CA . ASP A 1 87 ? 7.853 -5.746 8.476 1.00 97.44 87 ASP A CA 1
ATOM 715 C C . ASP A 1 87 ? 6.784 -5.041 9.328 1.00 97.44 87 ASP A C 1
ATOM 717 O O . ASP A 1 87 ? 5.873 -5.679 9.854 1.00 97.44 87 ASP A O 1
ATOM 721 N N . LEU A 1 88 ? 6.847 -3.707 9.410 1.00 98.06 88 LEU A N 1
ATOM 722 C CA . LEU A 1 88 ? 5.843 -2.884 10.087 1.00 98.06 88 LEU A CA 1
ATOM 723 C C . LEU A 1 88 ? 4.436 -3.148 9.531 1.00 98.06 88 LEU A C 1
ATOM 725 O O . LEU A 1 88 ? 3.510 -3.423 10.296 1.00 98.06 88 LEU A O 1
ATOM 729 N N . VAL A 1 89 ? 4.270 -3.091 8.207 1.00 97.50 89 VAL A N 1
ATOM 730 C CA . VAL A 1 89 ? 2.980 -3.357 7.556 1.00 97.50 89 VAL A CA 1
ATOM 731 C C . VAL A 1 89 ? 2.524 -4.792 7.802 1.00 97.50 89 VAL A C 1
ATOM 733 O O . VAL A 1 89 ? 1.352 -5.004 8.113 1.00 97.50 89 VAL A O 1
ATOM 736 N N . HIS A 1 90 ? 3.435 -5.766 7.738 1.00 96.44 90 HIS A N 1
ATOM 737 C CA . HIS A 1 90 ? 3.128 -7.167 8.029 1.00 96.44 90 HIS A CA 1
ATOM 738 C C . HIS A 1 90 ? 2.549 -7.360 9.436 1.00 96.44 90 HIS A C 1
ATOM 740 O O . HIS A 1 90 ? 1.499 -7.986 9.592 1.00 96.44 90 HIS A O 1
ATOM 746 N N . PHE A 1 91 ? 3.180 -6.789 10.465 1.00 97.81 91 PHE A N 1
ATOM 747 C CA . PHE A 1 91 ? 2.668 -6.889 11.834 1.00 97.81 91 PHE A CA 1
ATOM 748 C C . PHE A 1 91 ? 1.358 -6.123 12.020 1.00 97.81 91 PHE A C 1
ATOM 750 O O . PHE A 1 91 ? 0.427 -6.637 12.639 1.00 97.81 91 PHE A O 1
ATOM 757 N N . MET A 1 92 ? 1.240 -4.928 11.441 1.00 97.69 92 MET A N 1
ATOM 758 C CA . MET A 1 92 ? 0.009 -4.143 11.531 1.00 97.69 92 MET A CA 1
ATOM 759 C C . MET A 1 92 ? -1.171 -4.804 10.814 1.00 97.69 92 MET A C 1
ATOM 761 O O . MET A 1 92 ? -2.302 -4.674 11.277 1.00 97.69 92 MET A O 1
ATOM 765 N N . ARG A 1 93 ? -0.936 -5.573 9.745 1.00 96.44 93 ARG A N 1
ATOM 766 C CA . ARG A 1 93 ? -1.982 -6.369 9.090 1.00 96.44 93 ARG A CA 1
ATOM 767 C C . ARG A 1 93 ? -2.589 -7.384 10.058 1.00 96.44 93 ARG A C 1
ATOM 769 O O . ARG A 1 93 ? -3.805 -7.418 10.210 1.00 96.44 93 ARG A O 1
ATOM 776 N N . LYS A 1 94 ? -1.747 -8.107 10.803 1.00 95.44 94 LYS A N 1
ATOM 777 C CA . LYS A 1 94 ? -2.193 -9.046 11.847 1.00 95.44 94 LYS A CA 1
ATOM 778 C C . LYS A 1 94 ? -2.993 -8.350 12.954 1.00 95.44 94 LYS A C 1
ATOM 780 O O . LYS A 1 94 ? -3.965 -8.908 13.457 1.00 95.44 94 LYS A O 1
ATOM 785 N N . VAL A 1 95 ? -2.617 -7.120 13.324 1.00 95.81 95 VAL A N 1
ATOM 786 C CA . VAL A 1 95 ? -3.382 -6.308 14.290 1.00 95.81 95 VAL A CA 1
ATOM 787 C C . VAL A 1 95 ? -4.768 -5.973 13.739 1.00 95.81 95 VAL A C 1
ATOM 789 O O . VAL A 1 95 ? -5.752 -6.133 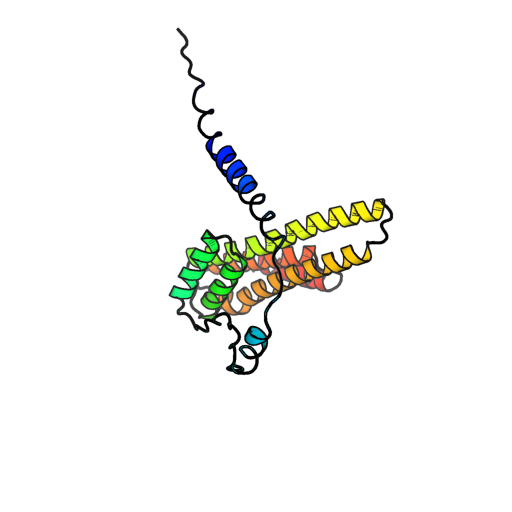14.456 1.00 95.81 95 VAL A O 1
ATOM 792 N N . VAL A 1 96 ? -4.871 -5.561 12.474 1.00 95.94 96 VAL A N 1
ATOM 793 C CA . VAL A 1 96 ? -6.158 -5.241 11.833 1.00 95.94 96 VAL A CA 1
ATOM 794 C C . VAL A 1 96 ? -7.047 -6.478 11.689 1.00 95.94 96 VAL A C 1
ATOM 796 O O . VAL A 1 96 ? -8.243 -6.428 11.975 1.00 95.94 96 VAL A O 1
ATOM 799 N N . GLU A 1 97 ? -6.464 -7.614 11.315 1.00 93.00 97 GLU A N 1
ATOM 800 C CA . GLU A 1 97 ? -7.172 -8.890 11.161 1.00 93.00 97 GLU A CA 1
ATOM 801 C C . GLU A 1 97 ? -7.687 -9.460 12.496 1.00 93.00 97 GLU A C 1
ATOM 803 O O . GLU A 1 97 ? -8.585 -10.300 12.489 1.00 93.00 97 GLU A O 1
ATOM 808 N N . SER A 1 98 ? -7.206 -8.961 13.645 1.00 90.88 98 SER A N 1
ATOM 809 C CA . SER A 1 98 ? -7.762 -9.302 14.967 1.00 90.88 98 SER A CA 1
ATOM 810 C C . SER A 1 98 ? -9.188 -8.774 15.197 1.00 90.88 98 SER A C 1
ATOM 812 O O . SER A 1 98 ? -9.846 -9.182 16.155 1.00 90.88 98 SER A O 1
ATOM 814 N N . GLY A 1 99 ? -9.677 -7.875 14.331 1.00 87.88 99 GLY A N 1
ATOM 815 C CA . GLY A 1 99 ? -11.060 -7.384 14.323 1.00 87.88 99 GLY A CA 1
ATOM 816 C C . GLY A 1 99 ? -11.384 -6.312 15.367 1.00 87.88 99 GLY A C 1
ATOM 817 O O . GLY A 1 99 ? -12.530 -5.876 15.450 1.00 87.88 99 GLY A O 1
ATOM 818 N N . GLN A 1 100 ? -10.402 -5.878 16.159 1.00 90.50 100 GLN A N 1
ATOM 819 C CA . GLN A 1 100 ? -10.561 -4.771 17.103 1.00 90.50 100 GLN A CA 1
ATOM 820 C C . GLN A 1 100 ? -10.328 -3.424 16.407 1.00 90.50 100 GLN A C 1
ATOM 822 O O . GLN A 1 100 ? -9.397 -3.296 15.611 1.00 90.50 100 GLN A O 1
ATOM 827 N N . GLU A 1 101 ? -11.143 -2.417 16.740 1.00 93.62 101 GLU A N 1
ATOM 828 C CA . GLU A 1 101 ? -10.959 -1.046 16.247 1.00 93.62 101 GLU A CA 1
ATOM 829 C C . GLU A 1 101 ? -9.561 -0.530 16.632 1.00 93.62 101 GLU A C 1
ATOM 831 O O . GLU A 1 101 ? -9.089 -0.745 17.752 1.00 93.62 101 GLU A O 1
ATO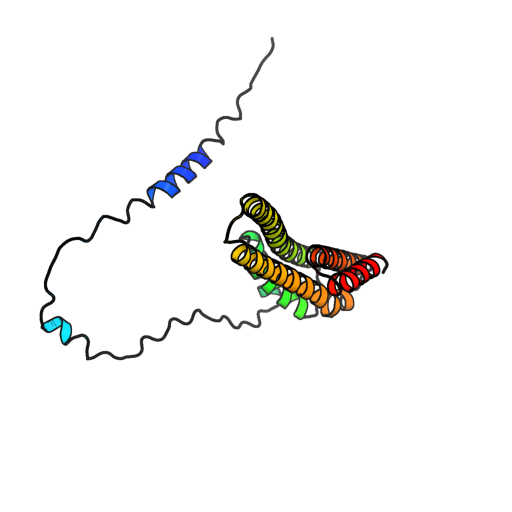M 836 N N . LEU A 1 102 ? -8.882 0.125 15.685 1.00 96.00 102 LEU A N 1
ATOM 837 C CA . LEU A 1 102 ? -7.576 0.724 15.939 1.00 96.00 102 LEU A CA 1
ATOM 838 C C . LEU A 1 102 ? -7.741 2.038 16.701 1.00 96.00 102 LEU A C 1
ATOM 840 O O . LEU A 1 102 ? -8.516 2.905 16.293 1.00 96.00 102 LEU A O 1
ATOM 844 N N . ASN A 1 103 ? -6.943 2.227 17.747 1.00 94.88 103 ASN A N 1
ATOM 845 C CA . ASN A 1 103 ? -6.819 3.540 18.373 1.00 94.88 103 ASN A CA 1
ATOM 846 C C . ASN A 1 103 ? -6.004 4.507 17.487 1.00 94.88 103 ASN A C 1
ATOM 848 O O . ASN A 1 103 ? -5.430 4.123 16.464 1.00 94.88 103 ASN A O 1
ATOM 852 N N . ASP A 1 104 ? -5.940 5.779 17.880 1.00 94.00 104 ASP A N 1
ATOM 853 C CA . ASP A 1 104 ? -5.282 6.825 17.088 1.00 94.00 104 ASP A CA 1
ATOM 854 C C . ASP A 1 104 ? -3.800 6.539 16.799 1.00 94.00 104 ASP A C 1
ATOM 856 O O . ASP A 1 104 ? -3.317 6.816 15.698 1.00 94.00 104 ASP A O 1
ATOM 860 N N . GLU A 1 105 ? -3.083 5.962 17.763 1.00 95.38 105 GLU A N 1
ATOM 861 C CA . GLU A 1 105 ? -1.663 5.641 17.633 1.00 95.38 105 GLU A CA 1
ATOM 862 C C . GLU A 1 105 ? -1.445 4.469 16.669 1.00 95.38 105 GLU A C 1
ATOM 864 O O . GLU A 1 105 ? -0.618 4.548 15.762 1.00 95.38 105 GLU A O 1
ATOM 869 N N . GLU A 1 106 ? -2.239 3.409 16.807 1.00 97.00 106 GLU A N 1
ATOM 870 C CA . GLU A 1 106 ? -2.197 2.227 15.943 1.00 97.00 106 GLU A CA 1
ATOM 871 C C . GLU A 1 106 ? -2.588 2.576 14.501 1.00 97.00 106 GLU A C 1
ATOM 873 O O . GLU A 1 106 ? -1.956 2.134 13.539 1.00 97.00 106 GLU A O 1
ATOM 878 N N . ARG A 1 107 ? -3.602 3.429 14.336 1.00 97.00 107 ARG A N 1
ATOM 879 C CA . ARG A 1 107 ? -4.031 3.943 13.033 1.00 97.00 107 ARG A CA 1
ATOM 880 C C . ARG A 1 107 ? -2.940 4.791 12.380 1.00 97.00 107 ARG A C 1
ATOM 882 O O . ARG A 1 107 ? -2.686 4.650 11.181 1.00 97.00 107 ARG A O 1
ATOM 889 N N . ASN A 1 108 ? -2.267 5.643 13.156 1.00 96.50 108 ASN A N 1
ATOM 890 C CA . ASN A 1 108 ? -1.122 6.405 12.668 1.00 96.50 108 ASN A CA 1
ATOM 891 C C . ASN A 1 108 ? 0.016 5.470 12.229 1.00 96.50 108 ASN A C 1
ATOM 893 O O . ASN A 1 108 ? 0.520 5.619 11.117 1.00 96.50 108 ASN A O 1
ATOM 897 N N . LEU A 1 109 ? 0.347 4.465 13.041 1.00 97.62 109 LEU A N 1
ATOM 898 C CA . LEU A 1 109 ? 1.398 3.485 12.768 1.00 97.62 109 LEU A CA 1
ATOM 899 C C . LEU A 1 109 ? 1.142 2.707 11.461 1.00 97.62 109 LEU A C 1
ATOM 901 O O . LEU A 1 109 ? 2.031 2.606 10.610 1.00 97.62 109 LEU A O 1
ATOM 905 N N . LEU A 1 110 ? -0.101 2.260 11.235 1.00 97.75 110 LEU A N 1
ATOM 906 C CA . LEU A 1 110 ? -0.533 1.650 9.969 1.00 97.75 110 LEU A CA 1
ATOM 907 C C . LEU A 1 110 ? -0.287 2.591 8.779 1.00 97.75 110 LEU A C 1
ATOM 909 O O . LEU A 1 110 ? 0.262 2.189 7.749 1.00 97.75 110 LEU A O 1
ATOM 913 N N . SER A 1 111 ? -0.689 3.858 8.919 1.00 97.06 111 SER A N 1
ATOM 914 C CA . SER A 1 111 ? -0.564 4.848 7.849 1.00 97.06 111 SER A CA 1
ATOM 915 C C . SER A 1 111 ? 0.896 5.181 7.526 1.00 97.06 111 SER A C 1
ATOM 917 O O . SER A 1 111 ? 1.242 5.330 6.353 1.00 97.06 111 SER A O 1
ATOM 919 N N . VAL A 1 112 ? 1.769 5.238 8.539 1.00 97.62 112 VAL A N 1
ATOM 920 C CA . VAL A 1 112 ? 3.212 5.465 8.382 1.00 97.62 112 VAL A CA 1
ATOM 921 C C . VAL A 1 112 ? 3.848 4.330 7.586 1.00 97.62 112 VAL A C 1
ATOM 923 O O . VAL A 1 112 ? 4.599 4.610 6.648 1.00 97.62 112 VAL A O 1
ATOM 926 N N . GLY A 1 113 ? 3.521 3.074 7.900 1.00 98.00 113 GLY A N 1
ATOM 927 C CA . GLY A 1 113 ? 4.058 1.911 7.192 1.00 98.00 113 GLY A CA 1
ATOM 928 C C . GLY A 1 113 ? 3.764 1.957 5.697 1.00 98.00 113 GLY A C 1
ATOM 929 O O . GLY A 1 113 ? 4.683 2.069 4.880 1.00 98.00 113 GLY A O 1
ATOM 930 N N . TYR A 1 114 ? 2.483 1.972 5.327 1.00 98.12 114 TYR A N 1
ATOM 931 C CA . TYR A 1 114 ? 2.108 1.967 3.914 1.00 98.12 114 TYR A CA 1
ATOM 932 C C . TYR A 1 114 ? 2.553 3.228 3.163 1.00 98.12 114 TYR A C 1
ATOM 934 O O . TYR A 1 114 ? 2.988 3.122 2.012 1.00 98.12 114 TYR A O 1
ATOM 942 N N . LYS A 1 115 ? 2.537 4.412 3.803 1.00 96.62 115 LYS A N 1
ATOM 943 C CA . LYS A 1 115 ? 3.020 5.655 3.177 1.00 96.62 115 LYS A CA 1
ATOM 944 C C . LYS A 1 115 ? 4.486 5.538 2.770 1.00 96.62 115 LYS A C 1
ATOM 946 O O . LYS A 1 115 ? 4.851 6.004 1.691 1.00 96.62 115 LYS A O 1
ATOM 951 N N . ASN A 1 116 ? 5.327 4.948 3.619 1.00 97.25 116 ASN A N 1
ATOM 952 C CA . ASN A 1 116 ? 6.752 4.813 3.330 1.00 97.25 116 ASN A CA 1
ATOM 953 C C . ASN A 1 116 ? 7.027 3.775 2.236 1.00 97.25 116 ASN A C 1
ATOM 955 O O . ASN A 1 116 ? 7.799 4.071 1.323 1.00 97.25 116 ASN A O 1
ATOM 959 N N . ILE A 1 117 ? 6.348 2.622 2.259 1.00 96.88 117 ILE A N 1
ATOM 960 C CA . ILE A 1 117 ? 6.465 1.610 1.193 1.00 96.88 117 ILE A CA 1
ATOM 961 C C . ILE A 1 117 ? 6.070 2.216 -0.162 1.00 96.88 117 ILE A C 1
ATOM 963 O O . ILE A 1 117 ? 6.862 2.232 -1.108 1.00 96.88 117 ILE A O 1
ATOM 967 N N . VAL A 1 118 ? 4.867 2.794 -0.248 1.00 95.50 118 VAL A N 1
ATOM 968 C CA . VAL A 1 118 ? 4.364 3.397 -1.491 1.00 95.50 118 VAL A CA 1
ATOM 969 C C . VAL A 1 118 ? 5.206 4.600 -1.919 1.00 95.50 118 VAL A C 1
ATOM 971 O O . VAL A 1 118 ? 5.477 4.776 -3.108 1.00 95.50 118 VAL A O 1
ATOM 974 N N . GLY A 1 119 ? 5.684 5.410 -0.971 1.00 95.25 119 GLY A N 1
ATOM 975 C CA . GLY A 1 119 ? 6.609 6.510 -1.239 1.00 95.25 119 GLY A CA 1
ATOM 976 C C . GLY A 1 119 ? 7.907 6.044 -1.906 1.00 95.25 119 GLY A C 1
ATOM 977 O O . GLY A 1 119 ? 8.349 6.659 -2.881 1.00 95.25 119 GLY A O 1
ATOM 978 N N . GLY A 1 120 ? 8.477 4.929 -1.438 1.00 95.56 120 GLY A N 1
ATOM 979 C CA . GLY A 1 120 ? 9.664 4.303 -2.024 1.00 95.56 120 GLY A CA 1
ATOM 980 C C . GLY A 1 120 ? 9.439 3.834 -3.463 1.00 95.56 120 GLY A C 1
ATOM 981 O O . GLY A 1 120 ? 10.239 4.157 -4.352 1.00 95.56 120 GLY A O 1
ATOM 982 N N . PHE A 1 121 ? 8.319 3.154 -3.727 1.00 94.12 121 PHE A N 1
ATOM 983 C CA . PHE A 1 121 ? 7.964 2.724 -5.083 1.00 94.12 121 PHE A CA 1
ATOM 984 C C . PHE A 1 121 ? 7.732 3.905 -6.022 1.00 94.12 121 PHE A C 1
ATOM 986 O O . PHE A 1 121 ? 8.296 3.931 -7.115 1.00 94.12 121 PHE A O 1
ATOM 993 N N . ARG A 1 122 ? 6.986 4.930 -5.593 1.00 93.75 122 ARG A N 1
ATOM 994 C CA . ARG A 1 122 ? 6.719 6.122 -6.416 1.00 93.75 122 ARG A CA 1
ATOM 995 C C . ARG A 1 122 ? 7.989 6.904 -6.743 1.00 93.75 122 ARG A C 1
ATOM 997 O O . ARG A 1 122 ? 8.137 7.378 -7.869 1.00 93.75 122 ARG A O 1
ATOM 1004 N N . SER A 1 123 ? 8.912 7.036 -5.789 1.00 94.50 123 SER A N 1
ATOM 1005 C CA . SER A 1 123 ? 10.205 7.695 -6.023 1.00 94.50 123 SER A CA 1
ATOM 1006 C C . SER A 1 123 ? 11.071 6.910 -7.016 1.00 94.50 123 SER A C 1
ATOM 1008 O O . SER A 1 123 ? 11.633 7.482 -7.957 1.00 94.50 123 SER A O 1
ATOM 1010 N N . SER A 1 124 ? 11.104 5.582 -6.867 1.00 94.50 124 SER A N 1
ATOM 1011 C CA . SER A 1 124 ? 11.813 4.679 -7.781 1.00 94.50 124 SER A CA 1
ATOM 1012 C C . SER A 1 124 ? 11.223 4.718 -9.191 1.00 94.50 124 SER A C 1
ATOM 1014 O O . SER A 1 124 ? 11.964 4.848 -10.162 1.00 94.50 124 SER A O 1
ATOM 1016 N N . TRP A 1 125 ? 9.893 4.683 -9.308 1.00 91.06 125 TRP A N 1
ATOM 1017 C CA . TRP A 1 125 ? 9.178 4.751 -10.581 1.00 91.06 125 TRP A CA 1
ATOM 1018 C C . TRP A 1 125 ? 9.421 6.082 -11.306 1.00 91.06 125 TRP A C 1
ATOM 1020 O O . TRP A 1 125 ? 9.785 6.083 -12.480 1.00 91.06 125 TRP A O 1
ATOM 1030 N N . ARG A 1 126 ? 9.348 7.220 -10.597 1.00 91.06 126 ARG A N 1
ATOM 1031 C CA . ARG A 1 126 ? 9.688 8.541 -11.162 1.00 91.06 126 ARG A CA 1
ATOM 1032 C C . ARG A 1 126 ? 11.132 8.612 -11.657 1.00 91.06 126 ARG A C 1
ATOM 1034 O O . ARG A 1 126 ? 11.387 9.128 -12.741 1.00 91.06 126 ARG A O 1
ATOM 1041 N N . SER A 1 127 ? 12.073 8.093 -10.871 1.00 93.88 127 SER A N 1
ATOM 1042 C CA . SER A 1 127 ? 13.491 8.061 -11.251 1.00 93.88 127 SER A CA 1
ATOM 1043 C C . SER A 1 127 ? 13.718 7.200 -12.492 1.00 93.88 127 SER A C 1
ATOM 1045 O O . SER A 1 127 ? 14.508 7.558 -13.363 1.00 93.88 127 SER A O 1
ATOM 1047 N N . LEU A 1 128 ? 12.996 6.084 -12.595 1.00 92.00 128 LEU A N 1
ATOM 1048 C CA . LEU A 1 128 ? 13.079 5.192 -13.740 1.00 92.00 128 LEU A CA 1
ATOM 1049 C C . LEU A 1 128 ? 12.510 5.823 -15.013 1.00 92.00 128 LEU A C 1
ATOM 1051 O O . LEU A 1 128 ? 13.137 5.693 -16.057 1.00 92.00 128 LEU A O 1
ATOM 1055 N N . ALA A 1 129 ? 11.405 6.567 -14.925 1.00 87.38 129 ALA A N 1
ATOM 1056 C CA . ALA A 1 129 ? 10.854 7.304 -16.064 1.00 87.38 129 ALA A CA 1
ATOM 1057 C C . ALA A 1 129 ? 11.861 8.322 -16.641 1.00 87.38 129 ALA A C 1
ATOM 1059 O O . ALA A 1 129 ? 11.991 8.455 -17.856 1.00 87.38 129 ALA A O 1
ATOM 1060 N N . LEU A 1 130 ? 12.639 8.996 -15.782 1.00 91.06 130 LEU A N 1
ATOM 1061 C CA . LEU A 1 130 ? 13.712 9.903 -16.221 1.00 91.06 130 LEU A CA 1
ATOM 1062 C C . LEU A 1 130 ? 14.859 9.159 -16.923 1.00 91.06 130 LEU A C 1
ATOM 1064 O O . LEU A 1 130 ? 15.432 9.669 -17.887 1.00 91.06 130 LEU A O 1
ATOM 1068 N N . ILE A 1 131 ? 15.208 7.963 -16.441 1.00 92.31 131 ILE A N 1
ATOM 1069 C CA . ILE A 1 131 ? 16.229 7.110 -17.065 1.00 92.31 131 ILE A CA 1
ATOM 1070 C C . ILE A 1 131 ? 15.743 6.601 -18.426 1.00 92.31 131 ILE A C 1
ATOM 1072 O O . ILE A 1 131 ? 16.504 6.656 -19.386 1.00 92.31 131 ILE A O 1
ATOM 1076 N N . GLU A 1 132 ? 14.490 6.148 -18.511 1.00 88.69 132 GLU A N 1
ATOM 1077 C CA . GLU A 1 132 ? 13.856 5.672 -19.746 1.00 88.69 132 GLU A CA 1
ATOM 1078 C C . GLU A 1 132 ? 13.850 6.771 -20.813 1.00 88.69 132 GLU A C 1
ATOM 1080 O O . GLU A 1 132 ? 14.324 6.527 -21.920 1.00 88.69 132 GLU A O 1
ATOM 1085 N N . GLN A 1 133 ? 13.449 7.999 -20.462 1.00 88.50 133 GLN A N 1
ATOM 1086 C CA . GLN A 1 133 ? 13.485 9.139 -21.384 1.00 88.50 133 GLN A CA 1
ATOM 1087 C C . GLN A 1 133 ? 14.901 9.433 -21.900 1.00 88.50 133 GLN A C 1
ATOM 1089 O O . GLN A 1 133 ? 15.110 9.588 -23.099 1.00 88.50 133 GLN A O 1
ATOM 1094 N N . ARG A 1 134 ? 15.898 9.466 -21.008 1.00 92.19 134 ARG A N 1
ATOM 1095 C CA . ARG A 1 134 ? 17.294 9.720 -21.395 1.00 92.19 134 ARG A CA 1
ATOM 1096 C C . ARG A 1 134 ? 17.838 8.633 -22.332 1.00 92.19 134 ARG A C 1
ATOM 1098 O O . ARG A 1 134 ? 18.584 8.939 -23.258 1.00 92.19 134 ARG A O 1
ATOM 1105 N N . ASP A 1 135 ? 17.515 7.369 -22.072 1.00 91.88 135 ASP A N 1
ATOM 1106 C CA . ASP A 1 135 ? 17.970 6.237 -22.885 1.00 91.88 135 ASP A CA 1
ATOM 1107 C C . ASP A 1 135 ? 17.235 6.163 -24.240 1.00 91.88 135 ASP A C 1
ATOM 1109 O O . ASP A 1 135 ? 17.852 5.762 -25.232 1.00 91.88 135 ASP A O 1
ATOM 1113 N N . LEU A 1 136 ? 15.967 6.599 -24.301 1.00 89.00 136 LEU A N 1
ATOM 1114 C CA . LEU A 1 136 ? 15.211 6.812 -25.543 1.00 89.00 136 LEU A CA 1
ATOM 1115 C C . LEU A 1 136 ? 15.893 7.867 -26.422 1.00 89.00 136 LEU A C 1
ATOM 1117 O O . LEU A 1 136 ? 16.193 7.590 -27.583 1.00 89.00 136 LEU A O 1
ATOM 1121 N N . ASP A 1 137 ? 16.214 9.033 -25.853 1.00 90.25 137 ASP A N 1
ATOM 1122 C CA . ASP A 1 137 ? 16.872 10.134 -26.570 1.00 90.25 137 ASP A CA 1
ATOM 1123 C C . ASP A 1 137 ? 18.272 9.739 -27.085 1.00 90.25 137 ASP A C 1
ATOM 1125 O O . ASP A 1 137 ? 18.732 10.225 -28.119 1.00 90.25 137 ASP A O 1
ATOM 1129 N N . ALA A 1 138 ? 18.951 8.823 -26.385 1.00 91.75 138 ALA A N 1
ATOM 1130 C CA . ALA A 1 138 ? 20.260 8.292 -26.765 1.00 91.75 138 ALA A CA 1
ATOM 1131 C C . ALA A 1 138 ? 20.207 7.119 -27.769 1.00 91.75 138 ALA A C 1
ATOM 1133 O O . ALA A 1 138 ? 21.263 6.636 -28.183 1.00 91.75 138 ALA A O 1
ATOM 1134 N N . GLY A 1 139 ? 19.018 6.626 -28.142 1.00 87.69 139 GLY A N 1
ATOM 1135 C CA . GLY A 1 139 ? 18.862 5.484 -29.052 1.00 87.69 139 GLY A CA 1
ATOM 1136 C C . GLY A 1 139 ? 19.369 4.153 -28.476 1.00 87.69 139 GLY A C 1
ATOM 1137 O O . GLY A 1 139 ? 19.910 3.318 -29.203 1.00 87.69 139 GLY A O 1
ATOM 1138 N N . SER A 1 140 ? 19.251 3.959 -27.159 1.00 87.75 140 SER A N 1
ATOM 1139 C CA . SER A 1 140 ? 19.725 2.761 -26.456 1.00 87.75 140 SER A CA 1
ATOM 1140 C C . SER A 1 140 ? 19.000 1.494 -26.930 1.00 87.75 140 SER A C 1
ATOM 1142 O O . SER A 1 140 ? 17.778 1.453 -27.002 1.00 87.75 140 SER A O 1
ATOM 1144 N N . LEU A 1 141 ? 19.733 0.397 -27.154 1.00 85.06 141 LEU A N 1
ATOM 1145 C CA . LEU A 1 141 ? 19.140 -0.924 -27.440 1.00 85.06 141 LEU A CA 1
ATOM 1146 C C . LEU A 1 141 ? 18.597 -1.632 -26.182 1.00 85.06 141 LEU A C 1
ATOM 1148 O O . LEU A 1 141 ? 18.177 -2.782 -26.251 1.00 85.06 141 LEU A O 1
ATOM 1152 N N . ARG A 1 142 ? 18.658 -0.987 -25.007 1.00 87.81 142 ARG A N 1
ATOM 1153 C CA . ARG A 1 142 ? 18.281 -1.582 -23.710 1.00 87.81 142 ARG A CA 1
ATOM 1154 C C . ARG A 1 142 ? 16.887 -1.180 -23.226 1.00 87.81 142 ARG A C 1
ATOM 1156 O O . ARG A 1 142 ? 16.560 -1.444 -22.070 1.00 87.81 142 ARG A O 1
ATOM 1163 N N . LEU A 1 143 ? 16.078 -0.557 -24.082 1.00 87.75 143 LEU A N 1
ATOM 1164 C CA . LEU A 1 143 ? 14.742 -0.074 -23.723 1.00 87.75 143 LEU A CA 1
ATOM 1165 C C . LEU A 1 143 ? 13.853 -1.194 -23.174 1.00 87.75 143 LEU A C 1
ATOM 1167 O O . LEU A 1 143 ? 13.232 -1.008 -22.134 1.00 87.75 143 LEU A O 1
ATOM 1171 N N . ASP A 1 144 ? 13.918 -2.395 -23.754 1.00 89.81 144 ASP A N 1
ATOM 1172 C CA . ASP A 1 144 ? 13.149 -3.549 -23.272 1.00 89.81 144 ASP A CA 1
ATOM 1173 C C . ASP A 1 144 ? 13.458 -3.905 -21.808 1.00 89.81 144 ASP A C 1
ATOM 1175 O O . ASP A 1 144 ? 12.561 -4.268 -21.045 1.00 89.81 144 ASP A O 1
ATOM 1179 N N . LEU A 1 145 ? 14.719 -3.786 -21.373 1.00 90.94 145 LEU A N 1
ATOM 1180 C CA . LEU A 1 145 ? 15.097 -4.044 -19.978 1.00 90.94 145 LEU A CA 1
ATOM 1181 C C . LEU A 1 145 ? 14.499 -2.991 -19.037 1.00 90.94 145 LEU A C 1
ATOM 1183 O O . LEU A 1 145 ? 14.032 -3.334 -17.950 1.00 90.94 145 LEU A O 1
ATOM 1187 N N . LEU A 1 146 ? 14.496 -1.723 -19.460 1.00 90.06 146 LEU A N 1
ATOM 1188 C CA . LEU A 1 146 ? 13.925 -0.616 -18.691 1.00 90.06 146 LEU A CA 1
ATOM 1189 C C . LEU A 1 146 ? 12.407 -0.745 -18.584 1.00 90.06 146 LEU A C 1
ATOM 1191 O O . LEU A 1 146 ? 11.873 -0.656 -17.479 1.00 90.06 146 LEU A O 1
ATOM 1195 N N . THR A 1 147 ? 11.725 -1.045 -19.688 1.00 88.12 147 THR A N 1
ATOM 1196 C CA . THR A 1 147 ? 10.272 -1.240 -19.709 1.00 88.12 147 THR A CA 1
ATOM 1197 C C . THR A 1 147 ? 9.849 -2.422 -18.830 1.00 88.12 147 THR A C 1
ATOM 1199 O O . THR A 1 147 ? 8.920 -2.288 -18.034 1.00 88.12 147 THR A O 1
ATOM 1202 N N . ASN A 1 148 ? 10.562 -3.556 -18.878 1.00 91.06 148 ASN A N 1
ATOM 1203 C CA . ASN A 1 148 ? 10.283 -4.698 -17.995 1.00 91.06 148 ASN A CA 1
ATOM 1204 C C . ASN A 1 148 ? 10.493 -4.358 -16.512 1.00 91.06 148 ASN A C 1
ATOM 1206 O O . ASN A 1 148 ? 9.688 -4.737 -15.657 1.00 91.06 148 ASN A O 1
ATOM 1210 N N . TYR A 1 149 ? 11.561 -3.623 -16.189 1.00 92.81 149 TYR A N 1
ATOM 1211 C CA . TYR A 1 149 ? 11.815 -3.199 -14.814 1.00 92.81 149 TYR A CA 1
ATOM 1212 C C . TYR A 1 149 ? 10.761 -2.198 -14.319 1.00 92.81 149 TYR A C 1
ATOM 1214 O O . TYR A 1 149 ? 10.289 -2.314 -13.187 1.00 92.81 149 TYR A O 1
ATOM 1222 N N . ARG A 1 150 ? 10.319 -1.276 -15.185 1.00 90.25 150 ARG A N 1
ATOM 1223 C CA . ARG A 1 150 ? 9.222 -0.344 -14.895 1.00 90.25 150 ARG A CA 1
ATOM 1224 C C . ARG A 1 150 ? 7.937 -1.093 -14.599 1.00 90.25 150 ARG A C 1
ATOM 1226 O O . ARG A 1 150 ? 7.326 -0.843 -13.563 1.00 90.25 150 ARG A O 1
ATOM 1233 N N . ARG A 1 151 ? 7.587 -2.071 -15.436 1.00 90.81 151 ARG A N 1
ATOM 1234 C CA . ARG A 1 151 ? 6.389 -2.887 -15.235 1.00 90.81 151 ARG A CA 1
ATOM 1235 C C . ARG A 1 151 ? 6.398 -3.611 -13.889 1.00 90.81 151 ARG A C 1
ATOM 1237 O O . ARG A 1 151 ? 5.368 -3.688 -13.229 1.00 90.81 151 ARG A O 1
ATOM 1244 N N . ARG A 1 152 ? 7.558 -4.106 -13.445 1.00 92.56 152 ARG A N 1
ATOM 1245 C CA . ARG A 1 152 ? 7.691 -4.731 -12.121 1.00 92.56 152 ARG A CA 1
ATOM 1246 C C . ARG A 1 152 ? 7.389 -3.750 -10.982 1.00 92.56 152 ARG A C 1
ATOM 1248 O O . ARG A 1 152 ? 6.685 -4.131 -10.053 1.00 92.56 152 ARG A O 1
ATOM 1255 N N . LEU A 1 153 ? 7.893 -2.515 -11.052 1.00 92.50 153 LEU A N 1
ATOM 1256 C CA . LEU A 1 153 ? 7.602 -1.484 -10.045 1.00 92.50 153 LEU A CA 1
ATOM 1257 C C . LEU A 1 153 ? 6.121 -1.086 -10.043 1.00 92.50 153 LEU A C 1
ATOM 1259 O O . LEU A 1 153 ? 5.542 -0.917 -8.974 1.00 92.50 153 LEU A O 1
ATOM 1263 N N . GLU A 1 154 ? 5.509 -0.968 -11.224 1.00 92.12 154 GLU A N 1
ATOM 1264 C CA . GLU A 1 154 ? 4.075 -0.681 -11.365 1.00 92.12 154 GLU A CA 1
ATOM 1265 C C . GLU A 1 154 ? 3.231 -1.763 -10.687 1.00 92.12 154 GLU A C 1
ATOM 1267 O O . GLU A 1 154 ? 2.379 -1.434 -9.868 1.00 92.12 154 GLU A O 1
ATOM 1272 N N . LEU A 1 155 ? 3.535 -3.044 -10.930 1.00 92.44 155 LEU A N 1
ATOM 1273 C CA . LEU A 1 155 ? 2.836 -4.167 -10.296 1.00 92.44 155 LEU A CA 1
ATOM 1274 C C . LEU A 1 155 ? 3.010 -4.192 -8.769 1.00 92.44 155 LEU A C 1
ATOM 1276 O O . LEU A 1 155 ? 2.073 -4.530 -8.053 1.00 92.44 155 LEU A O 1
ATOM 1280 N N . GLN A 1 156 ? 4.188 -3.830 -8.248 1.00 93.69 156 GLN A N 1
ATOM 1281 C CA . GLN A 1 156 ? 4.417 -3.743 -6.798 1.00 93.69 156 GLN A CA 1
ATOM 1282 C C . GLN A 1 156 ? 3.627 -2.594 -6.158 1.00 93.69 156 GLN A C 1
ATOM 1284 O O . GLN A 1 156 ? 3.051 -2.761 -5.080 1.00 93.69 156 GLN A O 1
ATOM 1289 N N . LEU A 1 157 ? 3.575 -1.439 -6.825 1.00 93.81 157 LEU A N 1
ATOM 1290 C CA . LEU A 1 157 ? 2.781 -0.298 -6.382 1.00 93.81 157 LEU A CA 1
ATOM 1291 C C . LEU A 1 157 ? 1.283 -0.624 -6.409 1.00 93.81 157 LEU A C 1
ATOM 1293 O O . LEU A 1 157 ? 0.588 -0.359 -5.431 1.00 93.81 157 LEU A O 1
ATOM 1297 N N . GLU A 1 158 ? 0.813 -1.224 -7.502 1.00 92.62 158 GLU A N 1
ATOM 1298 C CA . GLU A 1 158 ? -0.567 -1.671 -7.699 1.00 92.62 158 GLU A CA 1
ATOM 1299 C C . GLU A 1 158 ? -0.978 -2.670 -6.616 1.00 92.62 158 GLU A C 1
ATOM 1301 O O . GLU A 1 158 ? -1.947 -2.424 -5.906 1.00 92.62 158 GLU A O 1
ATOM 1306 N N . ALA A 1 159 ? -0.186 -3.726 -6.404 1.00 93.94 159 ALA A N 1
ATOM 1307 C CA . ALA A 1 159 ? -0.452 -4.730 -5.377 1.00 93.94 159 ALA A CA 1
ATOM 1308 C C . ALA A 1 159 ? -0.532 -4.119 -3.971 1.00 93.94 159 ALA A C 1
ATOM 1310 O O . ALA A 1 159 ? -1.429 -4.457 -3.204 1.00 93.94 159 ALA A O 1
ATOM 1311 N N . THR A 1 160 ? 0.367 -3.184 -3.645 1.00 95.56 160 THR A N 1
ATOM 1312 C CA . THR A 1 160 ? 0.369 -2.521 -2.332 1.00 95.56 160 THR A CA 1
ATOM 1313 C C . THR A 1 160 ? -0.859 -1.620 -2.154 1.00 95.56 160 THR A C 1
ATOM 1315 O O . THR A 1 160 ? -1.458 -1.597 -1.082 1.00 95.56 160 THR A O 1
ATOM 1318 N N . CYS A 1 161 ? -1.265 -0.878 -3.190 1.00 95.44 161 CYS A N 1
ATOM 1319 C CA . CYS A 1 161 ? -2.464 -0.036 -3.132 1.00 95.44 161 CYS A CA 1
ATOM 1320 C C . CYS A 1 161 ? -3.747 -0.880 -3.046 1.00 95.44 161 CYS A C 1
ATOM 1322 O O . CYS A 1 161 ? -4.635 -0.571 -2.247 1.00 95.44 161 CYS A O 1
ATOM 1324 N N . ASP A 1 162 ? -3.831 -1.961 -3.825 1.00 94.81 162 ASP A N 1
ATOM 1325 C CA . ASP A 1 162 ? -4.949 -2.908 -3.790 1.00 94.81 162 ASP A CA 1
ATOM 1326 C C . ASP A 1 162 ? -5.039 -3.611 -2.424 1.00 94.81 162 ASP A C 1
ATOM 1328 O O . ASP A 1 162 ? -6.135 -3.799 -1.899 1.00 94.81 162 ASP A O 1
ATOM 1332 N N . GLU A 1 163 ? -3.910 -3.942 -1.794 1.00 95.62 163 GLU A N 1
ATOM 1333 C CA . GLU A 1 163 ? -3.884 -4.501 -0.439 1.00 95.62 163 GLU A CA 1
ATOM 1334 C C . GLU A 1 163 ? -4.482 -3.530 0.590 1.00 95.62 163 GLU A C 1
ATOM 1336 O O . GLU A 1 163 ? -5.384 -3.906 1.341 1.00 95.62 163 GLU A O 1
ATOM 1341 N N . VAL A 1 164 ? -4.027 -2.271 0.608 1.00 96.12 164 VAL A N 1
ATOM 1342 C CA . VAL A 1 164 ? -4.513 -1.267 1.571 1.00 96.12 164 VAL A CA 1
ATOM 1343 C C . VAL A 1 164 ? -6.000 -1.000 1.398 1.00 96.12 164 VAL A C 1
ATOM 1345 O O . VAL A 1 164 ? -6.738 -0.953 2.380 1.00 96.12 164 VAL A O 1
ATOM 1348 N N . THR A 1 165 ? -6.449 -0.812 0.158 1.00 95.81 165 THR A N 1
ATOM 1349 C CA . THR A 1 165 ? -7.861 -0.526 -0.129 1.00 95.81 165 THR A CA 1
ATOM 1350 C C . THR A 1 165 ? -8.756 -1.692 0.290 1.00 95.81 165 THR A C 1
ATOM 1352 O O . THR A 1 165 ? -9.787 -1.468 0.922 1.00 95.81 165 THR A O 1
ATOM 1355 N N . GLN A 1 166 ? -8.323 -2.937 0.064 1.00 96.19 166 GLN A N 1
ATOM 1356 C CA . GLN A 1 166 ? -9.032 -4.119 0.557 1.00 96.19 166 GLN A CA 1
ATOM 1357 C C . GLN A 1 166 ? -9.030 -4.224 2.082 1.00 96.19 166 GLN A C 1
ATOM 1359 O O . GLN A 1 166 ? -10.049 -4.601 2.658 1.00 96.19 166 GLN A O 1
ATOM 1364 N N . LEU A 1 167 ? -7.916 -3.903 2.744 1.00 96.75 167 LEU A N 1
ATOM 1365 C CA . LEU A 1 167 ? -7.834 -3.900 4.205 1.00 96.75 167 LEU A CA 1
ATOM 1366 C C . LEU A 1 167 ? -8.806 -2.870 4.803 1.00 96.75 167 LEU A C 1
ATOM 1368 O O . LEU A 1 167 ? -9.494 -3.155 5.786 1.00 96.75 167 LEU A O 1
ATOM 1372 N N . ILE A 1 168 ? -8.904 -1.697 4.170 1.00 96.56 168 ILE A N 1
ATOM 1373 C CA . ILE A 1 168 ? -9.843 -0.642 4.552 1.00 96.56 168 ILE A CA 1
ATOM 1374 C C . ILE A 1 168 ? -11.289 -1.125 4.422 1.00 96.56 168 ILE A C 1
ATOM 1376 O O . ILE A 1 168 ? -12.038 -1.053 5.394 1.00 96.56 168 ILE A O 1
ATOM 1380 N N . ASP A 1 169 ? -11.659 -1.664 3.261 1.00 95.88 169 ASP A N 1
ATOM 1381 C CA . ASP A 1 169 ? -13.039 -2.069 2.978 1.00 95.88 169 ASP A CA 1
ATOM 1382 C C . ASP A 1 169 ? -13.489 -3.275 3.811 1.00 95.88 169 ASP A C 1
ATOM 1384 O O . ASP A 1 169 ? -14.631 -3.324 4.266 1.00 95.88 169 ASP A O 1
ATOM 1388 N N . LYS A 1 170 ? -12.600 -4.252 4.029 1.00 96.25 170 LYS A N 1
ATOM 1389 C CA . LYS A 1 170 ? -12.944 -5.502 4.721 1.00 96.25 170 LYS A CA 1
ATOM 1390 C C . LYS A 1 170 ? -12.881 -5.398 6.243 1.00 96.25 170 LYS A C 1
ATOM 1392 O O . LYS A 1 170 ? -13.641 -6.094 6.909 1.00 96.25 170 LYS A O 1
ATOM 1397 N N . HIS A 1 171 ? -11.982 -4.578 6.792 1.00 95.50 171 HIS A N 1
ATOM 1398 C CA . HIS A 1 171 ? -11.697 -4.581 8.231 1.00 95.50 171 HIS A CA 1
ATOM 1399 C C . HIS A 1 171 ? -11.852 -3.208 8.888 1.00 95.50 171 HIS A C 1
ATOM 1401 O O . HIS A 1 171 ? -12.488 -3.111 9.935 1.00 95.50 171 HIS A O 1
ATOM 1407 N N . LEU A 1 172 ? -11.308 -2.139 8.300 1.00 96.12 172 LEU A N 1
ATOM 1408 C CA . LEU A 1 172 ? -11.203 -0.850 8.999 1.00 96.12 172 LEU A CA 1
ATOM 1409 C C . LEU A 1 172 ? -12.500 -0.035 8.959 1.00 96.12 172 LEU A C 1
ATOM 1411 O O . LEU A 1 172 ? -12.936 0.464 9.991 1.00 96.12 172 LEU A O 1
ATOM 1415 N N . LEU A 1 173 ? -13.155 0.075 7.799 1.00 95.38 173 LEU A N 1
ATOM 1416 C CA . LEU A 1 173 ? -14.437 0.783 7.692 1.00 95.38 173 LEU A CA 1
ATOM 1417 C C . LEU A 1 173 ? -15.561 0.100 8.487 1.00 95.38 173 LEU A C 1
ATOM 1419 O O . LEU A 1 173 ? -16.288 0.815 9.179 1.00 95.38 173 LEU A O 1
ATOM 1423 N N . PRO A 1 174 ? -15.704 -1.244 8.465 1.00 95.12 174 PRO A N 1
ATOM 1424 C CA . PRO A 1 174 ? -16.716 -1.926 9.272 1.00 95.12 174 PRO A CA 1
ATOM 1425 C C . PRO A 1 174 ? -16.505 -1.804 10.786 1.00 95.12 174 PRO A C 1
ATOM 1427 O O . PRO A 1 174 ? -17.480 -1.851 11.531 1.00 95.12 174 PRO A O 1
ATOM 1430 N N . THR A 1 175 ? -15.256 -1.669 11.250 1.00 92.88 175 THR A N 1
ATOM 1431 C CA . THR A 1 175 ? -14.936 -1.559 12.687 1.00 92.88 175 THR A CA 1
ATOM 1432 C C . THR A 1 175 ? -14.922 -0.121 13.200 1.00 92.88 175 THR A C 1
ATOM 1434 O O . THR A 1 175 ? -14.997 0.083 14.408 1.00 92.88 175 THR A O 1
ATOM 1437 N N . ALA A 1 176 ? -14.864 0.875 12.311 1.00 93.62 176 ALA A N 1
ATOM 14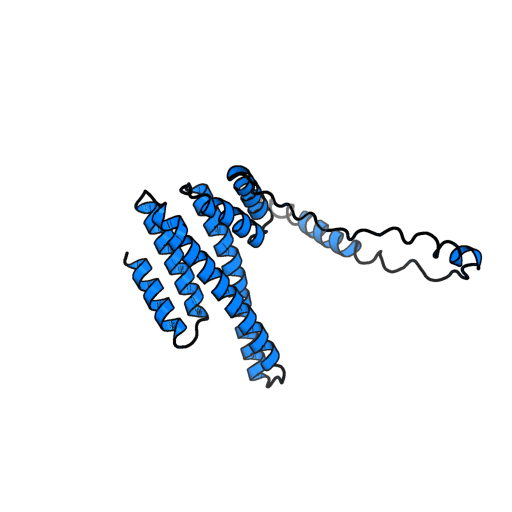38 C CA . ALA A 1 176 ? -14.837 2.283 12.683 1.00 93.62 176 ALA A CA 1
ATOM 1439 C C . ALA A 1 176 ? -16.163 2.739 13.312 1.00 93.62 176 ALA A C 1
ATOM 1441 O O . ALA A 1 176 ? -17.215 2.759 12.661 1.00 93.62 176 ALA A O 1
ATOM 1442 N N . THR A 1 177 ? -16.107 3.177 14.569 1.00 92.31 177 THR A N 1
ATOM 1443 C CA . THR A 1 177 ? -17.289 3.620 15.321 1.00 92.31 177 THR A CA 1
ATOM 1444 C C . THR A 1 177 ? -17.562 5.112 15.149 1.00 92.31 177 THR A C 1
ATOM 1446 O O . THR A 1 177 ? -18.715 5.516 14.979 1.00 92.31 177 THR A O 1
ATOM 1449 N N . SER A 1 178 ? -16.512 5.936 15.142 1.00 93.06 178 SER A N 1
ATOM 1450 C CA . SER A 1 178 ? -16.626 7.393 15.030 1.00 93.06 178 SER A CA 1
ATOM 1451 C C . SER A 1 178 ? -16.617 7.887 13.579 1.00 93.06 178 SER A C 1
ATOM 1453 O O . SER A 1 178 ? -15.996 7.291 12.694 1.00 93.06 178 SER A O 1
ATOM 1455 N N . THR A 1 179 ? -17.277 9.022 13.332 1.00 93.06 179 THR A N 1
ATOM 1456 C CA . THR A 1 179 ? -17.257 9.697 12.024 1.00 93.06 179 THR A CA 1
ATOM 1457 C C . THR A 1 179 ? -15.840 10.113 11.626 1.00 93.06 179 THR A C 1
ATOM 1459 O O . THR A 1 179 ? -15.467 9.959 10.466 1.00 93.06 179 THR A O 1
ATOM 1462 N N . ASP A 1 180 ? -15.021 10.551 12.585 1.00 91.75 180 ASP A N 1
ATOM 1463 C CA . ASP A 1 180 ? -13.633 10.956 12.338 1.00 91.75 180 ASP A CA 1
ATOM 1464 C C . ASP A 1 180 ? -12.758 9.767 11.910 1.00 91.75 180 ASP A C 1
ATOM 1466 O O . ASP A 1 180 ? -11.973 9.883 10.965 1.00 91.75 180 ASP A O 1
ATOM 1470 N N . CYS A 1 181 ? -12.931 8.596 12.541 1.00 93.25 181 CYS A N 1
ATOM 1471 C CA . CYS A 1 181 ? -12.265 7.359 12.121 1.00 93.25 181 CYS A CA 1
ATOM 1472 C C . CYS A 1 181 ? -12.662 6.972 10.689 1.00 93.25 181 CYS A C 1
ATOM 1474 O O . CYS A 1 181 ? -11.797 6.644 9.876 1.00 93.25 181 CYS A O 1
ATOM 1476 N N . LYS A 1 182 ? -13.957 7.041 10.355 1.00 94.81 182 LYS A N 1
ATOM 1477 C CA . LYS A 1 182 ? -14.451 6.731 9.002 1.00 94.81 182 LYS A CA 1
ATOM 1478 C C . LYS A 1 182 ? -13.878 7.684 7.959 1.00 94.81 182 LYS A C 1
ATOM 1480 O O . LYS A 1 182 ? -13.310 7.223 6.972 1.00 94.81 182 LYS A O 1
ATOM 1485 N N . ALA A 1 183 ? -13.939 8.989 8.217 1.00 94.31 183 ALA A N 1
ATOM 1486 C CA . ALA A 1 183 ? -13.377 10.009 7.338 1.00 94.31 183 ALA A CA 1
ATOM 1487 C C . ALA A 1 183 ? -11.864 9.815 7.134 1.00 94.31 183 ALA A C 1
ATOM 1489 O O . ALA A 1 183 ? -11.359 9.966 6.020 1.00 94.31 183 ALA A O 1
ATOM 1490 N N . PHE A 1 184 ? -11.132 9.416 8.182 1.00 95.12 184 PHE A N 1
ATOM 1491 C CA . PHE A 1 184 ? -9.715 9.072 8.066 1.00 95.12 184 PHE A CA 1
ATOM 1492 C C . PHE A 1 184 ? -9.488 7.915 7.083 1.00 95.12 184 PHE A C 1
ATOM 1494 O O . PHE A 1 184 ? -8.633 8.023 6.201 1.00 95.12 184 PHE A O 1
ATOM 1501 N N . TYR A 1 185 ? -10.239 6.818 7.213 1.00 96.94 185 TYR A N 1
ATOM 1502 C CA . TYR A 1 185 ? -10.074 5.645 6.352 1.00 96.94 185 TYR A CA 1
ATOM 1503 C C . TYR A 1 185 ? -10.531 5.890 4.914 1.00 96.94 185 TYR A C 1
ATOM 1505 O O . TYR A 1 185 ? -9.847 5.455 3.989 1.00 96.94 185 TYR A O 1
ATOM 1513 N N . LEU A 1 186 ? -11.619 6.632 4.707 1.00 95.88 186 LEU A N 1
ATOM 1514 C CA . LEU A 1 186 ? -12.083 7.032 3.376 1.00 95.88 186 LEU A CA 1
ATOM 1515 C C . LEU A 1 186 ? -11.053 7.916 2.668 1.00 95.88 186 LEU A C 1
ATOM 1517 O O . LEU A 1 186 ? -10.645 7.621 1.542 1.00 95.88 186 LEU A O 1
ATOM 1521 N N . LYS A 1 187 ? -10.513 8.921 3.370 1.00 95.31 187 LYS A N 1
ATOM 1522 C CA . LYS A 1 187 ? -9.408 9.741 2.858 1.00 95.31 187 LYS A CA 1
ATOM 1523 C C . LYS A 1 187 ? -8.190 8.885 2.506 1.00 95.31 187 LYS A C 1
ATOM 1525 O O . LYS A 1 187 ? -7.591 9.071 1.448 1.00 95.31 187 LYS A O 1
ATOM 1530 N N . MET A 1 188 ? -7.824 7.951 3.385 1.00 95.56 188 MET A N 1
ATOM 1531 C CA . MET A 1 188 ? -6.703 7.041 3.161 1.00 95.56 188 MET A CA 1
ATOM 1532 C C . MET A 1 188 ? -6.938 6.189 1.906 1.00 95.56 188 MET A C 1
ATOM 1534 O O . MET A 1 188 ? -6.072 6.154 1.035 1.00 95.56 188 MET A O 1
ATOM 1538 N N . LYS A 1 189 ? -8.118 5.576 1.756 1.00 95.50 189 LYS A N 1
ATOM 1539 C CA . LYS A 1 189 ? -8.516 4.806 0.568 1.00 95.50 189 LYS A CA 1
ATOM 1540 C C . LYS A 1 189 ? -8.381 5.637 -0.704 1.00 95.50 189 LYS A C 1
ATOM 1542 O O . LYS A 1 189 ? -7.753 5.190 -1.662 1.00 95.50 189 LYS A O 1
ATOM 1547 N N . ALA A 1 190 ? -8.907 6.857 -0.691 1.00 93.81 190 ALA A N 1
ATOM 1548 C CA . ALA A 1 190 ? -8.863 7.753 -1.835 1.00 93.81 190 ALA A CA 1
ATOM 1549 C C . ALA A 1 190 ? -7.421 8.128 -2.235 1.00 93.81 190 ALA A C 1
ATOM 1551 O O . ALA A 1 190 ? -7.092 8.129 -3.423 1.00 93.81 190 ALA A O 1
ATOM 1552 N N . ASP A 1 191 ? -6.527 8.347 -1.262 1.00 94.00 191 ASP A N 1
ATOM 1553 C CA . ASP A 1 191 ? -5.099 8.566 -1.517 1.00 94.00 191 ASP A CA 1
ATOM 1554 C C . ASP A 1 191 ? -4.433 7.361 -2.209 1.00 94.00 191 ASP A C 1
ATOM 1556 O O . ASP A 1 191 ? -3.670 7.556 -3.159 1.00 94.00 191 ASP A O 1
ATOM 1560 N N . TYR A 1 192 ? -4.732 6.124 -1.792 1.00 95.06 192 TYR A N 1
ATOM 1561 C CA . TYR A 1 192 ? -4.180 4.920 -2.437 1.00 95.06 192 TYR A CA 1
ATOM 1562 C C . TYR A 1 192 ? -4.784 4.654 -3.816 1.00 95.06 192 TYR A C 1
ATOM 1564 O O . TYR A 1 192 ? -4.045 4.295 -4.735 1.00 95.06 192 TYR A O 1
ATOM 1572 N N . CYS A 1 193 ? -6.077 4.914 -4.018 1.00 91.69 193 CYS A N 1
ATOM 1573 C CA . CYS A 1 193 ? -6.662 4.897 -5.358 1.00 91.69 193 CYS A CA 1
ATOM 1574 C C . CYS A 1 193 ? -5.990 5.947 -6.260 1.00 91.69 193 CYS A C 1
ATOM 1576 O O . CYS A 1 193 ? -5.635 5.646 -7.397 1.00 91.69 193 CYS A O 1
ATOM 1578 N N . ARG A 1 194 ? -5.705 7.151 -5.750 1.00 91.81 194 ARG A N 1
ATOM 1579 C CA . ARG A 1 194 ? -4.955 8.168 -6.501 1.00 91.81 194 ARG A CA 1
ATOM 1580 C C . ARG A 1 194 ? -3.536 7.707 -6.853 1.00 91.81 194 ARG A C 1
ATOM 1582 O O . ARG A 1 194 ? -3.081 7.973 -7.957 1.00 91.81 194 ARG A O 1
ATOM 1589 N N . TYR A 1 195 ? -2.821 7.021 -5.960 1.00 91.12 195 TYR A N 1
ATOM 1590 C CA . TYR A 1 195 ? -1.497 6.475 -6.298 1.00 91.12 195 TYR A CA 1
ATOM 1591 C C . TYR A 1 195 ? -1.569 5.370 -7.350 1.00 91.12 195 TYR A C 1
ATOM 1593 O O . TYR A 1 195 ? -0.713 5.315 -8.229 1.00 91.12 195 TYR A O 1
ATOM 1601 N N . MET A 1 196 ? -2.595 4.524 -7.292 1.00 89.88 196 MET A N 1
ATOM 1602 C CA . MET A 1 196 ? -2.817 3.493 -8.298 1.00 89.88 196 MET A CA 1
ATOM 1603 C C . MET A 1 196 ? -3.133 4.097 -9.677 1.00 89.88 196 MET A C 1
ATOM 1605 O O . MET A 1 196 ? -2.648 3.585 -10.684 1.00 89.88 196 MET A O 1
ATOM 1609 N N . SER A 1 197 ? -3.867 5.215 -9.754 1.00 87.94 197 SER A N 1
ATOM 1610 C CA . SER A 1 197 ? -4.159 5.863 -11.043 1.00 87.94 197 SER A CA 1
ATOM 1611 C C . SER A 1 197 ? -2.938 6.515 -11.699 1.00 87.94 197 SER A C 1
ATOM 1613 O O . SER A 1 197 ? -2.934 6.671 -12.916 1.00 87.94 197 SER A O 1
ATOM 1615 N N . GLU A 1 198 ? -1.879 6.837 -10.942 1.00 85.31 198 GLU A N 1
ATOM 1616 C CA . GLU A 1 198 ? -0.616 7.345 -11.508 1.00 85.31 198 GLU A CA 1
ATOM 1617 C C . GLU A 1 198 ? 0.082 6.317 -12.418 1.00 85.31 198 GLU A C 1
ATOM 1619 O O . GLU A 1 198 ? 0.848 6.714 -13.295 1.00 85.31 198 GLU A O 1
ATOM 1624 N N . VAL A 1 199 ? -0.173 5.018 -12.214 1.00 82.69 199 VAL A N 1
ATOM 1625 C CA . VAL A 1 199 ? 0.463 3.914 -12.961 1.00 82.69 199 VAL A CA 1
ATOM 1626 C C . VAL A 1 199 ? -0.516 3.051 -13.758 1.00 82.69 199 VAL A C 1
ATOM 1628 O O . VAL A 1 199 ? -0.090 2.225 -14.565 1.00 82.69 199 VAL A O 1
ATOM 1631 N N . ALA A 1 200 ? -1.821 3.219 -13.544 1.00 80.19 200 ALA A N 1
ATOM 1632 C CA . ALA A 1 200 ? -2.844 2.463 -14.251 1.00 80.19 200 ALA A CA 1
ATOM 1633 C C . ALA A 1 200 ? -2.895 2.835 -15.743 1.00 80.19 200 ALA A C 1
ATOM 1635 O O . ALA A 1 200 ? -2.771 4.001 -16.116 1.00 80.19 200 ALA A O 1
ATOM 1636 N N . GLN A 1 201 ? -3.136 1.833 -16.590 1.00 75.06 201 GLN A N 1
ATOM 1637 C CA . GLN A 1 201 ? -3.357 2.011 -18.025 1.00 75.06 201 GLN A CA 1
ATOM 1638 C C . GLN A 1 201 ? -4.828 1.763 -18.383 1.00 75.06 201 GLN A C 1
ATOM 1640 O O . GLN A 1 201 ? -5.510 0.956 -17.743 1.00 75.06 201 GLN A O 1
ATOM 1645 N N . ASP A 1 202 ? -5.293 2.483 -19.405 1.00 68.06 202 ASP A N 1
ATOM 1646 C CA . ASP A 1 202 ? -6.575 2.325 -20.095 1.00 68.06 202 ASP A CA 1
ATOM 1647 C C . ASP A 1 202 ? -7.792 2.112 -19.175 1.00 68.06 202 ASP A C 1
ATOM 1649 O O . ASP A 1 202 ? -8.313 3.048 -18.564 1.00 68.06 202 ASP A O 1
ATOM 1653 N N . GLU A 1 203 ? -8.282 0.877 -19.094 1.00 65.38 203 GLU A N 1
ATOM 1654 C CA . GLU A 1 203 ? -9.545 0.524 -18.450 1.00 65.38 203 GLU A CA 1
ATOM 1655 C C . GLU A 1 203 ? -9.449 0.537 -16.919 1.00 65.38 203 GLU A C 1
ATOM 1657 O O . GLU A 1 203 ? -10.368 1.006 -16.242 1.00 65.38 203 GLU A O 1
ATOM 1662 N N . LYS A 1 204 ? -8.295 0.135 -16.364 1.00 68.81 204 LYS A N 1
ATOM 1663 C CA . LYS A 1 204 ? -8.046 0.181 -14.914 1.00 68.81 204 LYS A CA 1
ATOM 1664 C C . LYS A 1 204 ? -7.908 1.624 -14.418 1.00 68.81 204 LYS A C 1
ATOM 1666 O O . LYS A 1 204 ? -8.235 1.909 -13.275 1.00 68.81 204 LYS A O 1
ATOM 1671 N N . PHE A 1 205 ? -7.512 2.569 -15.273 1.00 75.06 205 PHE A N 1
ATOM 1672 C CA . PHE A 1 205 ? -7.474 3.984 -14.893 1.00 75.06 205 PHE A CA 1
ATOM 1673 C C . PHE A 1 205 ? -8.874 4.530 -14.564 1.00 75.06 205 PHE A C 1
ATOM 1675 O O . PHE A 1 205 ? -9.055 5.176 -13.532 1.00 75.06 205 PHE A O 1
ATOM 1682 N N . ARG A 1 206 ? -9.883 4.235 -15.399 1.00 72.56 206 ARG A N 1
ATOM 1683 C CA . ARG A 1 206 ? -11.255 4.742 -15.205 1.00 72.56 206 ARG A CA 1
ATOM 1684 C C . ARG A 1 206 ? -11.871 4.255 -13.896 1.00 72.56 206 ARG A C 1
ATOM 1686 O O . ARG A 1 206 ? -12.368 5.063 -13.117 1.00 72.56 206 ARG A O 1
ATOM 1693 N N . THR A 1 207 ? -11.781 2.954 -13.627 1.00 78.38 207 THR A N 1
ATOM 1694 C CA . THR A 1 207 ? -12.357 2.349 -12.417 1.00 78.38 207 THR A CA 1
ATOM 1695 C C . THR A 1 207 ? -11.705 2.883 -11.143 1.00 78.38 207 THR A C 1
ATOM 1697 O O . THR A 1 207 ? -12.387 3.163 -10.155 1.00 78.38 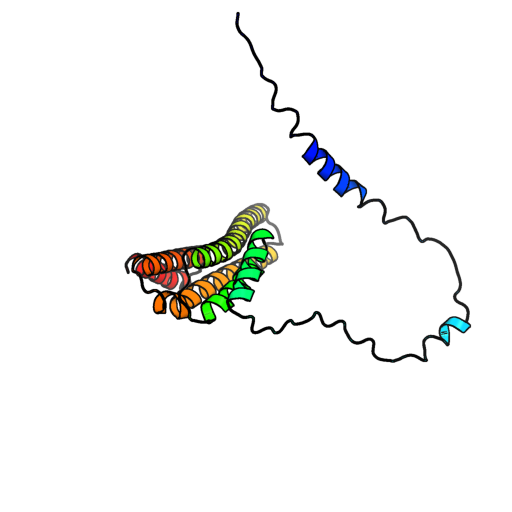207 THR A O 1
ATOM 1700 N N . VAL A 1 208 ? -10.387 3.089 -11.170 1.00 76.25 208 VAL A N 1
ATOM 1701 C CA . VAL A 1 208 ? -9.630 3.611 -10.030 1.00 76.25 208 VAL A CA 1
ATOM 1702 C C . VAL A 1 208 ? -9.975 5.072 -9.745 1.00 76.25 208 VAL A C 1
ATOM 1704 O O . VAL A 1 208 ? -10.165 5.435 -8.584 1.00 76.25 208 VAL A O 1
ATOM 1707 N N . VAL A 1 209 ? -10.115 5.903 -10.783 1.00 78.12 209 VAL A N 1
ATOM 1708 C CA . VAL A 1 209 ? -10.522 7.309 -10.636 1.00 78.12 209 VAL A CA 1
ATOM 1709 C C . VAL A 1 209 ? -11.936 7.417 -10.066 1.00 78.12 209 VAL A C 1
ATOM 1711 O O . VAL A 1 209 ? -12.154 8.176 -9.124 1.00 78.12 209 VAL A O 1
ATOM 1714 N N . GLU A 1 210 ? -12.885 6.628 -10.571 1.00 80.75 210 GLU A N 1
ATOM 1715 C CA . GLU A 1 210 ? -14.252 6.607 -10.037 1.00 80.75 210 GLU A CA 1
ATOM 1716 C C . GLU A 1 210 ? -14.313 6.140 -8.579 1.00 80.75 210 GLU A C 1
ATOM 1718 O O . GLU A 1 210 ? -15.132 6.632 -7.804 1.00 80.75 210 GLU A O 1
ATOM 1723 N N . THR A 1 211 ? -13.463 5.183 -8.199 1.00 78.31 211 THR A N 1
ATOM 1724 C CA . THR A 1 211 ? -13.384 4.689 -6.817 1.00 78.31 211 THR A CA 1
ATOM 1725 C C . THR A 1 211 ? -12.785 5.747 -5.891 1.00 78.31 211 THR A C 1
ATOM 1727 O O . THR A 1 211 ? -13.307 5.963 -4.800 1.00 78.31 211 THR A O 1
ATOM 1730 N N . ALA A 1 212 ? -11.734 6.448 -6.334 1.00 76.69 212 ALA A N 1
ATOM 1731 C CA . ALA A 1 212 ? -11.147 7.558 -5.586 1.00 76.69 212 ALA A CA 1
ATOM 1732 C C . ALA A 1 212 ? -12.158 8.692 -5.368 1.00 76.69 212 ALA A C 1
ATOM 1734 O O . ALA A 1 212 ? -12.256 9.214 -4.263 1.00 76.69 212 ALA A O 1
ATOM 1735 N N . HIS A 1 213 ? -12.918 9.051 -6.408 1.00 77.50 213 HIS A N 1
ATOM 1736 C CA . HIS A 1 213 ? -13.924 10.110 -6.336 1.00 77.50 213 HIS A CA 1
ATOM 1737 C C . HIS A 1 213 ? -15.026 9.773 -5.334 1.00 77.50 213 HIS A C 1
ATOM 1739 O O . HIS A 1 213 ? -15.291 10.557 -4.431 1.00 77.50 213 HIS A O 1
ATOM 1745 N N . ARG A 1 214 ? -15.598 8.567 -5.438 1.00 81.81 214 ARG A N 1
ATOM 1746 C CA . ARG A 1 214 ? -16.634 8.098 -4.510 1.00 81.81 214 ARG A CA 1
ATOM 1747 C C . ARG A 1 214 ? -16.153 8.102 -3.061 1.00 81.81 214 ARG A C 1
ATOM 1749 O O . ARG A 1 214 ? -16.874 8.567 -2.194 1.00 81.81 214 ARG A O 1
ATOM 1756 N N . ALA A 1 215 ? -14.920 7.661 -2.813 1.00 76.69 215 ALA A N 1
ATOM 1757 C CA . ALA A 1 215 ? -14.347 7.660 -1.469 1.00 76.69 215 ALA A CA 1
ATOM 1758 C C . ALA A 1 215 ? -14.113 9.070 -0.888 1.00 76.69 215 ALA A C 1
ATOM 1760 O O . ALA A 1 215 ? -13.995 9.197 0.324 1.00 76.69 215 ALA A O 1
ATOM 1761 N N . TYR A 1 216 ? -14.018 10.118 -1.714 1.00 72.00 216 TYR A N 1
ATOM 1762 C CA . TYR A 1 216 ? -13.937 11.502 -1.231 1.00 72.00 216 TYR A CA 1
ATOM 1763 C C . TYR A 1 216 ? -15.309 12.146 -0.979 1.00 72.00 216 TYR A C 1
ATOM 1765 O O . TYR A 1 216 ? -15.365 13.155 -0.278 1.00 72.00 216 TYR A O 1
ATOM 1773 N N . GLU A 1 217 ? -16.379 11.621 -1.578 1.00 76.38 217 GLU A N 1
ATOM 1774 C CA . GLU A 1 217 ? -17.736 12.181 -1.484 1.00 76.38 217 GLU A CA 1
ATOM 1775 C C . GLU A 1 217 ? -18.595 11.555 -0.377 1.00 76.38 217 GLU A C 1
ATOM 1777 O O . GLU A 1 217 ? -19.611 12.143 -0.002 1.00 76.38 217 GLU A O 1
ATOM 1782 N N . GLU A 1 218 ? -18.204 10.377 0.113 1.00 71.25 218 GLU A N 1
ATOM 1783 C CA . GLU A 1 218 ? -18.842 9.649 1.221 1.00 71.25 218 GLU A CA 1
ATOM 1784 C C . GLU A 1 218 ? -18.428 10.194 2.599 1.00 71.25 218 GLU A C 1
ATOM 1786 O O . GLU A 1 218 ? -19.323 10.310 3.469 1.00 71.25 218 GLU A O 1
#

Secondary structure (DSSP, 8-state):
-------SSSSSHHHHHHHHHHHHHSSSSSSS---------THHHHTSSS------------------HHHHHHHHHHHHHTT-HHHHHHHHHHHHHT-PPPPHHHHHHHHHHHHHHHHHHHHHHHHHHHHHHHHHHTT-TTHHHHHHHHHHHHHHHHHHHHHHHHHIIIIIHHH--SHHHHHHHHHHHHHHHHHHHTT--HHHHHHHHHHHHHHHH-

pLDDT: mean 77.19, std 22.48, range [33.62, 98.19]

Sequence (218 aa):
MGSAPAARNRQQRSGLFRLYLFKQRTSRLRVSILKTAPVTSRLERQAREGNSRQISKHQEPEIDFTMAREENLYMARLAEETERYEDLVHFMRKVVESGQELNDEERNLLSVGYKNIVGGFRSSWRSLALIEQRDLDAGSLRLDLLTNYRRRLELQLEATCDEVTQLIDKHLLPTATSTDCKAFYLKMKADYCRYMSEVAQDEKFRTVVETAHRAYEE

Foldseek 3Di:
DDDDDPPDPPPPVPPVVVVVVVVVVVVPPPPDDDDDDDDDDPVVVVVPPPDPPDPDPPDPPPPPDPDDLVVLVVQLVVCVVVVVLVSNLVSLLSNQVVQAADDPVSLVSNLVSLCSQLVVLVVVLVVLVVVLVVCVVVVHPCNVVSVVVSVVSLVSLLVSLVVLLCSLVPGQCVNDDDPVSNLSSLQVNLVSLVSNLVSDDDPSNVVSNVSSVVSNVD

InterPro domains:
  IPR000308 14-3-3 protein [PR00305] (101-130)
  IPR000308 14-3-3 protein [PR00305] (149-173)
  IPR000308 14-3-3 protein [PR00305] (180-202)
  IPR000308 14-3-3 protein [PTHR18860] (69-218)
  IPR023409 14-3-3 protein, conserved site [PS00796] (107-117)
  IPR023410 14-3-3 domain [PF00244] (75-218)
  IPR023410 14-3-3 domain [SM00101] (69-218)
  IPR036815 14-3-3 domain superfamily [G3DSA:1.20.190.20] (47-218)
  IPR036815 14-3-3 domain superfamily [SSF48445] (67-218)

Organism: NCBI:txid943119

Radius of gyration: 27.07 Å; chains: 1; bounding box: 70×91×52 Å